Protein AF-A0A942MSW3-F1 (afdb_monomer)

Structure (mmCIF, N/CA/C/O backbone):
data_AF-A0A942MSW3-F1
#
_entry.id   AF-A0A942MSW3-F1
#
loop_
_atom_site.group_PDB
_atom_site.id
_atom_site.type_symbol
_atom_site.label_atom_id
_atom_site.label_alt_id
_atom_site.label_comp_id
_atom_site.label_asym_id
_atom_site.label_entity_id
_atom_site.label_seq_id
_atom_site.pdbx_PDB_ins_code
_atom_site.Cartn_x
_atom_site.Cartn_y
_atom_site.Cartn_z
_atom_site.occupancy
_atom_site.B_iso_or_equiv
_atom_site.auth_seq_id
_atom_site.auth_comp_id
_atom_site.auth_asym_id
_atom_site.auth_atom_id
_atom_site.pdbx_PDB_model_num
ATOM 1 N N . MET A 1 1 ? 6.980 -13.331 -1.677 1.00 63.47 1 MET A N 1
ATOM 2 C CA . MET A 1 1 ? 6.524 -12.390 -2.741 1.00 63.47 1 MET A CA 1
ATOM 3 C C . MET A 1 1 ? 5.638 -11.313 -2.121 1.00 63.47 1 MET A C 1
ATOM 5 O O . MET A 1 1 ? 4.894 -11.643 -1.209 1.00 63.47 1 MET A O 1
ATOM 9 N N . VAL A 1 2 ? 5.713 -10.054 -2.576 1.00 79.75 2 VAL A N 1
ATOM 10 C CA . VAL A 1 2 ? 4.813 -8.977 -2.113 1.00 79.75 2 VAL A CA 1
ATOM 11 C C . VAL A 1 2 ? 4.138 -8.325 -3.316 1.00 79.75 2 VAL A C 1
ATOM 13 O O . VAL A 1 2 ? 4.828 -7.893 -4.240 1.00 79.75 2 VAL A O 1
ATOM 16 N N . SER A 1 3 ? 2.810 -8.254 -3.325 1.00 91.00 3 SER A N 1
ATOM 17 C CA . SER A 1 3 ? 2.039 -7.489 -4.310 1.00 91.00 3 SER A CA 1
ATOM 18 C C . SER A 1 3 ? 1.061 -6.560 -3.599 1.00 91.00 3 SER A C 1
ATOM 20 O O . SER A 1 3 ? 0.642 -6.804 -2.465 1.00 91.00 3 SER A O 1
ATOM 22 N N . THR A 1 4 ? 0.739 -5.445 -4.248 1.00 95.12 4 THR A N 1
ATOM 23 C CA . THR A 1 4 ? -0.106 -4.400 -3.668 1.00 95.12 4 THR A CA 1
ATOM 24 C C . THR A 1 4 ? -1.166 -3.962 -4.657 1.00 95.12 4 THR A C 1
ATOM 26 O O . THR A 1 4 ? -0.881 -3.747 -5.837 1.00 95.12 4 THR A O 1
ATOM 29 N N . ARG A 1 5 ? -2.388 -3.771 -4.168 1.00 96.75 5 ARG A N 1
ATOM 30 C CA . ARG A 1 5 ? -3.478 -3.164 -4.933 1.00 96.75 5 ARG A CA 1
ATOM 31 C C . ARG A 1 5 ? -4.209 -2.142 -4.083 1.00 96.75 5 ARG A C 1
ATOM 33 O O . ARG A 1 5 ? -4.382 -2.353 -2.885 1.00 96.75 5 ARG A O 1
ATOM 40 N N . VAL A 1 6 ? -4.611 -1.038 -4.701 1.00 97.94 6 VAL A N 1
ATOM 41 C CA . VAL A 1 6 ? -5.373 0.021 -4.026 1.00 97.94 6 VAL A CA 1
ATOM 42 C C . VAL A 1 6 ? -6.851 -0.081 -4.379 1.00 97.94 6 VAL A C 1
ATOM 44 O O . VAL A 1 6 ? -7.213 -0.585 -5.445 1.00 97.94 6 VAL A O 1
ATOM 47 N N . GLY A 1 7 ? -7.710 0.326 -3.458 1.00 97.81 7 GLY A N 1
ATOM 48 C CA . GLY A 1 7 ? -9.140 0.091 -3.562 1.00 97.81 7 GLY A CA 1
ATOM 49 C C . GLY A 1 7 ? -9.933 0.739 -2.447 1.00 97.81 7 GLY A C 1
ATOM 50 O O . GLY A 1 7 ? -9.454 1.642 -1.763 1.00 97.81 7 GLY A O 1
ATOM 51 N N . TYR A 1 8 ? -11.150 0.245 -2.278 1.00 98.19 8 TYR A N 1
ATOM 52 C CA . TYR A 1 8 ? -12.135 0.749 -1.337 1.00 98.19 8 TYR A CA 1
ATOM 53 C C . TYR A 1 8 ? -12.676 -0.408 -0.496 1.00 98.19 8 TYR A C 1
ATOM 55 O O . TYR A 1 8 ? -12.996 -1.472 -1.037 1.00 98.19 8 TYR A O 1
ATOM 63 N N . ALA A 1 9 ? -12.755 -0.217 0.819 1.00 98.00 9 ALA A N 1
ATOM 64 C CA . ALA A 1 9 ? -13.284 -1.213 1.749 1.00 98.00 9 ALA A CA 1
ATOM 65 C C . ALA A 1 9 ? -13.923 -0.559 2.984 1.00 98.00 9 ALA A C 1
ATOM 67 O O . ALA A 1 9 ? -13.716 0.624 3.261 1.00 98.00 9 ALA A O 1
ATOM 68 N N . GLY A 1 10 ? -14.682 -1.353 3.744 1.00 96.44 10 GLY A N 1
ATOM 69 C CA . GLY A 1 10 ? -15.264 -0.966 5.036 1.00 96.44 10 GLY A CA 1
ATOM 70 C C . GLY A 1 10 ? -16.626 -0.277 4.980 1.00 96.44 10 GLY A C 1
ATOM 71 O O . GLY A 1 10 ? -17.205 -0.035 6.040 1.00 96.44 10 GLY A O 1
ATOM 72 N N . GLY A 1 11 ? -17.125 0.010 3.778 1.00 95.19 11 GLY A N 1
ATOM 73 C CA . GLY A 1 11 ? -18.464 0.529 3.5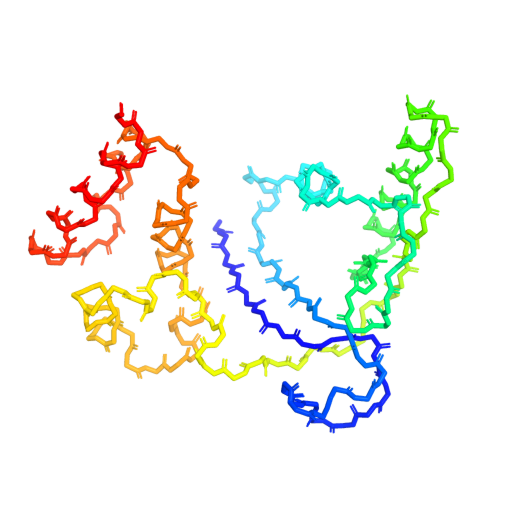37 1.00 95.19 11 GLY A CA 1
ATOM 74 C C . GLY A 1 11 ? -19.468 -0.541 3.105 1.00 95.19 11 GLY A C 1
ATOM 75 O O . GLY A 1 11 ? -19.126 -1.697 2.859 1.00 95.19 11 GLY A O 1
ATOM 76 N N . THR A 1 12 ? -20.721 -0.123 2.970 1.00 94.38 12 THR A N 1
ATOM 77 C CA . THR A 1 12 ? -21.882 -0.952 2.618 1.00 94.38 12 THR A CA 1
ATOM 78 C C . THR A 1 12 ? -22.347 -0.761 1.178 1.00 94.38 12 THR A C 1
ATOM 80 O O . THR A 1 12 ? -23.086 -1.591 0.652 1.00 94.38 12 THR A O 1
ATOM 83 N N . SER A 1 13 ? -21.934 0.327 0.518 1.00 92.12 13 SER A N 1
ATOM 84 C CA . SER A 1 13 ? -22.332 0.578 -0.871 1.00 92.12 13 SER A CA 1
ATOM 85 C C . SER A 1 13 ? -21.682 -0.407 -1.850 1.00 92.12 13 SER A C 1
ATOM 87 O O . SER A 1 13 ? -20.516 -0.779 -1.707 1.00 92.12 13 SER A O 1
ATOM 89 N N . GLU A 1 14 ? -22.435 -0.835 -2.862 1.00 91.81 14 GLU A N 1
ATOM 90 C CA . GLU A 1 14 ? -21.925 -1.716 -3.913 1.00 91.81 14 GLU A CA 1
ATOM 91 C C . GLU A 1 14 ? -21.155 -0.923 -4.975 1.00 91.81 14 GLU A C 1
ATOM 93 O O . GLU A 1 14 ? -21.580 0.158 -5.388 1.00 91.81 14 GLU A O 1
ATOM 98 N N . SER A 1 15 ? -20.057 -1.500 -5.469 1.00 90.69 15 SER A N 1
ATOM 99 C CA . SER A 1 15 ? -19.250 -0.955 -6.574 1.00 90.69 15 SER A CA 1
ATOM 100 C C . SER A 1 15 ? -18.838 0.524 -6.395 1.00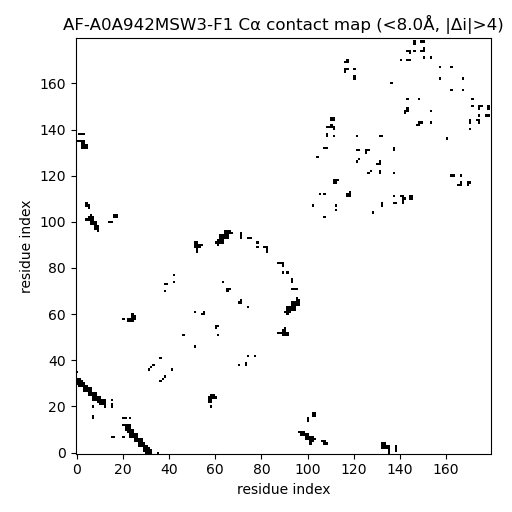 90.69 15 SER A C 1
ATOM 102 O O . SER A 1 15 ? -19.136 1.352 -7.265 1.00 90.69 15 SER A O 1
ATOM 104 N N . PRO A 1 16 ? -18.170 0.887 -5.279 1.00 95.50 16 PRO A N 1
ATOM 105 C CA . PRO A 1 16 ? -17.660 2.236 -5.063 1.00 95.50 16 PRO A CA 1
ATOM 106 C C . PRO A 1 16 ? -16.658 2.642 -6.149 1.00 95.50 16 PRO A C 1
ATOM 108 O O . PRO A 1 16 ? -15.889 1.827 -6.657 1.00 95.50 16 PRO A O 1
ATOM 111 N N . THR A 1 17 ? -16.652 3.933 -6.469 1.00 94.88 17 THR A N 1
ATOM 112 C CA . THR A 1 17 ? -15.662 4.569 -7.353 1.00 94.88 17 THR A CA 1
ATOM 113 C C . THR A 1 17 ? -15.037 5.756 -6.645 1.00 94.88 17 THR A C 1
ATOM 115 O O . THR A 1 17 ? -15.599 6.250 -5.663 1.00 94.88 17 THR A O 1
ATOM 118 N N . TYR A 1 18 ? -13.943 6.300 -7.178 1.00 92.81 18 TYR A N 1
ATOM 119 C CA . TYR A 1 18 ? -13.284 7.462 -6.578 1.00 92.81 18 TYR A CA 1
ATOM 120 C C . TYR A 1 18 ? -14.227 8.662 -6.381 1.00 92.81 18 TYR A C 1
ATOM 122 O O . TYR A 1 18 ? -14.099 9.440 -5.440 1.00 92.81 18 TYR A O 1
ATOM 130 N N . ARG A 1 19 ? -15.218 8.819 -7.266 1.00 91.88 19 ARG A N 1
ATOM 131 C CA . ARG A 1 19 ? -16.203 9.913 -7.186 1.00 91.88 19 ARG A CA 1
ATOM 132 C C . ARG A 1 19 ? -17.426 9.574 -6.334 1.00 91.88 19 ARG A C 1
ATOM 134 O O . ARG A 1 19 ? -18.242 10.457 -6.077 1.00 91.88 19 ARG A O 1
ATOM 141 N N . LYS A 1 20 ? -17.590 8.311 -5.938 1.00 93.69 20 LYS A N 1
ATOM 142 C CA . LYS A 1 20 ? -18.764 7.801 -5.224 1.00 93.69 20 LYS A CA 1
ATOM 143 C C . LYS A 1 20 ? -18.367 6.645 -4.295 1.00 93.69 20 LYS A C 1
ATOM 145 O O . LYS A 1 20 ? -18.786 5.512 -4.506 1.00 93.69 20 LYS A O 1
ATOM 150 N N . LEU A 1 21 ? -17.569 6.941 -3.265 1.00 92.00 21 LEU A N 1
ATOM 151 C CA . LEU A 1 21 ? -17.155 5.941 -2.269 1.00 92.00 21 LEU A CA 1
ATOM 152 C C . LEU A 1 21 ? -18.270 5.568 -1.283 1.00 92.00 21 LEU A C 1
ATOM 154 O O . LEU A 1 21 ? -18.245 4.480 -0.719 1.00 92.00 21 LEU A O 1
ATOM 158 N N . GLY A 1 22 ? -19.217 6.476 -1.031 1.00 93.38 22 GLY A N 1
ATOM 159 C CA . GLY A 1 22 ? -20.181 6.303 0.053 1.00 93.38 22 GLY A CA 1
ATOM 160 C C . GLY A 1 22 ? -19.480 6.281 1.412 1.00 93.38 22 GLY A C 1
ATOM 161 O O . GLY A 1 22 ? -18.851 7.261 1.802 1.00 93.38 22 GLY A O 1
ATOM 162 N N . ASP A 1 23 ? -19.613 5.168 2.120 1.00 94.19 23 ASP A N 1
ATOM 163 C CA . ASP A 1 23 ? -19.032 4.890 3.434 1.00 94.19 23 ASP A CA 1
ATOM 164 C C . ASP A 1 23 ? -17.754 4.033 3.372 1.00 94.19 23 ASP A C 1
ATOM 166 O O . ASP A 1 23 ? -17.248 3.615 4.411 1.00 94.19 23 ASP A O 1
ATOM 170 N N . HIS A 1 24 ? -17.215 3.780 2.173 1.00 97.19 24 HIS A N 1
ATOM 171 C CA . HIS A 1 24 ? -15.921 3.117 2.018 1.00 97.19 24 HIS A CA 1
ATOM 172 C C . HIS A 1 24 ? -14.742 4.051 2.304 1.00 97.19 24 HIS A C 1
ATO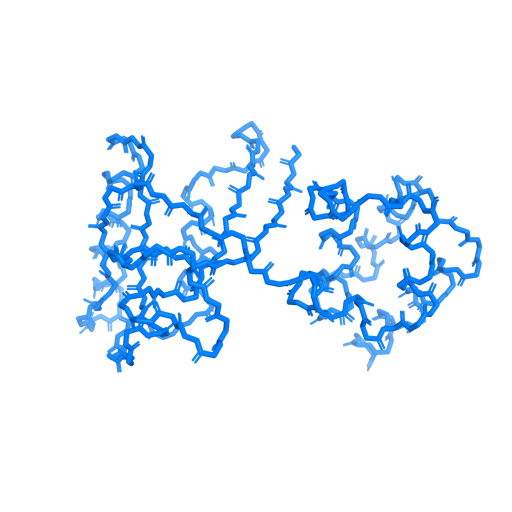M 174 O O . HIS A 1 24 ? -14.812 5.271 2.136 1.00 97.19 24 HIS A O 1
ATOM 180 N N . THR A 1 25 ? -13.619 3.435 2.654 1.00 97.62 25 THR A N 1
ATOM 181 C CA . THR A 1 25 ? -12.329 4.079 2.902 1.00 97.62 25 THR A CA 1
ATOM 182 C C . THR A 1 25 ? -11.310 3.652 1.853 1.00 97.62 25 THR A C 1
ATOM 184 O O . THR A 1 25 ? -11.270 2.483 1.455 1.00 97.62 25 THR A O 1
ATOM 187 N N . GLU A 1 26 ? -10.457 4.582 1.421 1.00 98.06 26 GLU A N 1
ATOM 188 C CA . GLU A 1 26 ? -9.304 4.267 0.575 1.00 98.06 26 GLU A CA 1
ATOM 189 C C . GLU A 1 26 ? -8.377 3.279 1.294 1.00 98.06 26 GLU A C 1
ATOM 191 O O . GLU A 1 26 ? -7.896 3.526 2.396 1.00 98.06 26 GLU A O 1
ATOM 196 N N . THR A 1 27 ? -8.153 2.128 0.669 1.00 98.00 27 THR A N 1
ATOM 197 C CA . THR A 1 27 ? -7.526 0.964 1.294 1.00 98.00 27 THR A CA 1
ATOM 198 C C . THR A 1 27 ? -6.441 0.401 0.388 1.00 98.00 27 THR A C 1
ATOM 200 O O . THR A 1 27 ? -6.614 0.283 -0.826 1.00 98.00 27 THR A O 1
ATOM 203 N N . VAL A 1 28 ? -5.325 -0.010 0.989 1.00 97.62 28 VAL A N 1
ATOM 204 C CA . VAL A 1 28 ? -4.293 -0.809 0.323 1.00 97.62 28 VAL A CA 1
ATOM 205 C C . VAL A 1 28 ? -4.446 -2.254 0.776 1.00 97.62 28 VAL A C 1
ATOM 207 O O . VAL A 1 28 ? -4.412 -2.532 1.971 1.00 97.62 28 VAL A O 1
ATOM 210 N N . GLN A 1 29 ? -4.579 -3.181 -0.169 1.00 97.25 29 GLN A N 1
ATOM 211 C CA . GLN A 1 29 ? -4.465 -4.603 0.123 1.00 97.25 29 GLN A CA 1
ATOM 212 C C . GLN A 1 29 ? -3.065 -5.089 -0.239 1.00 97.25 29 GLN A C 1
ATOM 214 O O . GLN A 1 29 ? -2.608 -4.925 -1.375 1.00 97.25 29 GLN A O 1
ATOM 219 N N . VAL A 1 30 ? -2.403 -5.699 0.742 1.00 96.44 30 VAL A N 1
ATOM 220 C CA . VAL A 1 30 ? -1.055 -6.249 0.616 1.00 96.44 30 VAL A CA 1
ATOM 221 C C . VAL A 1 30 ? -1.151 -7.766 0.654 1.00 96.44 30 VAL A C 1
ATOM 223 O O . VAL A 1 30 ? -1.582 -8.344 1.650 1.00 96.44 30 VAL A O 1
ATOM 226 N N . GLN A 1 31 ? -0.737 -8.411 -0.429 1.00 95.25 31 GLN A N 1
ATOM 227 C CA . GLN A 1 31 ? -0.459 -9.839 -0.424 1.00 95.25 31 GLN A CA 1
ATOM 228 C C . GLN A 1 31 ? 1.023 -10.013 -0.117 1.00 95.25 31 GLN A C 1
ATOM 230 O O . GLN A 1 31 ? 1.865 -9.400 -0.773 1.00 95.25 31 GLN A O 1
ATOM 235 N N . PHE A 1 32 ? 1.343 -10.825 0.882 1.00 94.81 32 PHE A N 1
ATOM 236 C CA . PHE A 1 32 ? 2.708 -11.010 1.351 1.00 94.81 32 PHE A CA 1
ATOM 237 C C . PHE A 1 32 ? 2.988 -12.474 1.671 1.00 94.81 32 PHE A C 1
ATOM 239 O O . PHE A 1 32 ? 2.075 -13.288 1.817 1.00 94.81 32 PHE A O 1
ATOM 246 N N . ASP A 1 33 ? 4.273 -12.784 1.763 1.00 94.56 33 ASP A N 1
ATOM 247 C CA . ASP A 1 33 ? 4.782 -14.094 2.128 1.00 94.56 33 ASP A CA 1
ATOM 248 C C . ASP A 1 33 ? 5.252 -14.055 3.590 1.00 94.56 33 ASP A C 1
ATOM 250 O O . ASP A 1 33 ? 6.201 -13.316 3.879 1.00 94.56 33 ASP A O 1
ATOM 254 N N . PRO A 1 34 ? 4.592 -14.793 4.503 1.00 93.62 34 PRO A N 1
ATOM 255 C CA . PRO A 1 34 ? 4.895 -14.751 5.930 1.00 93.62 34 PRO A CA 1
ATOM 256 C C . PRO A 1 34 ? 6.293 -15.278 6.276 1.00 93.62 34 PRO A C 1
ATOM 258 O O . PRO A 1 34 ? 6.799 -14.936 7.342 1.00 93.62 34 PRO A O 1
ATOM 261 N N . ASP A 1 35 ? 6.934 -16.045 5.385 1.00 94.50 35 ASP A N 1
ATOM 262 C CA . ASP A 1 35 ? 8.317 -16.502 5.570 1.00 94.50 35 ASP A CA 1
ATOM 263 C C . ASP A 1 35 ? 9.337 -15.400 5.229 1.00 94.50 35 ASP A C 1
ATOM 265 O O . ASP A 1 35 ? 10.514 -15.498 5.575 1.00 94.50 35 ASP A O 1
ATOM 269 N N . THR A 1 36 ? 8.894 -14.339 4.541 1.00 92.00 36 THR A N 1
ATOM 270 C CA . THR A 1 36 ? 9.723 -13.183 4.162 1.00 92.00 36 THR A CA 1
ATOM 271 C C . THR A 1 36 ? 9.452 -11.954 5.029 1.00 92.00 36 THR A C 1
ATOM 273 O O . THR A 1 36 ? 10.385 -11.222 5.344 1.00 92.00 36 THR A O 1
ATOM 276 N N . ILE A 1 37 ? 8.185 -11.685 5.358 1.00 94.19 37 ILE A N 1
ATOM 277 C CA . ILE A 1 37 ? 7.767 -10.539 6.173 1.00 94.19 37 ILE A CA 1
ATOM 278 C C . ILE A 1 37 ? 6.569 -10.923 7.035 1.00 94.19 37 ILE A C 1
ATOM 280 O O . ILE A 1 37 ? 5.591 -11.501 6.564 1.00 94.19 37 ILE A O 1
ATOM 284 N N . THR A 1 38 ? 6.629 -10.582 8.312 1.00 96.12 38 THR A N 1
ATOM 285 C CA . THR A 1 38 ? 5.575 -10.883 9.274 1.00 96.12 38 THR A CA 1
ATOM 286 C C . THR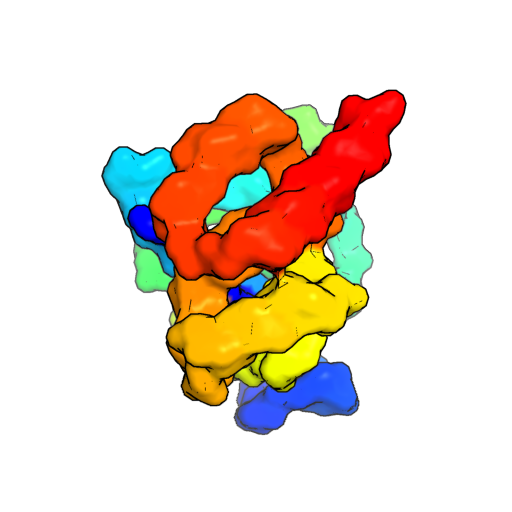 A 1 38 ? 4.460 -9.840 9.236 1.00 96.12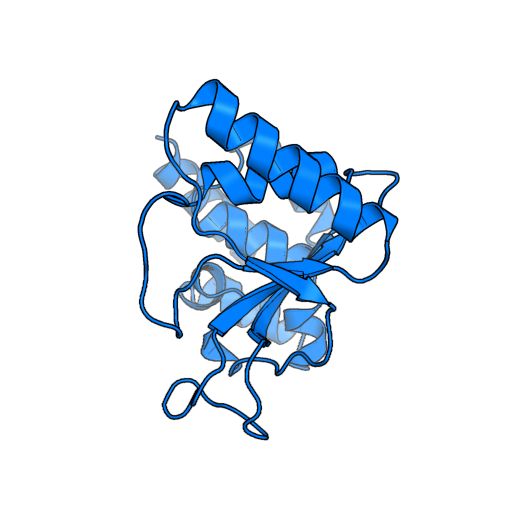 38 THR A C 1
ATOM 288 O O . THR A 1 38 ? 4.638 -8.689 8.837 1.00 96.12 38 THR A O 1
ATOM 291 N N . TYR A 1 39 ? 3.277 -10.223 9.721 1.00 97.38 39 TYR A N 1
ATOM 292 C CA . TYR A 1 39 ? 2.167 -9.281 9.874 1.00 97.38 39 TYR A CA 1
ATOM 293 C C . TYR A 1 39 ? 2.498 -8.140 10.851 1.00 97.38 39 TYR A C 1
ATOM 295 O O . TYR A 1 39 ? 2.067 -7.011 10.642 1.00 97.38 39 TYR A O 1
ATOM 303 N N . THR A 1 40 ? 3.297 -8.406 11.888 1.00 96.88 40 THR A N 1
ATOM 304 C CA . THR A 1 40 ? 3.745 -7.376 12.836 1.00 96.88 40 THR A CA 1
ATOM 305 C C . THR A 1 40 ? 4.622 -6.326 12.157 1.00 96.88 40 THR A C 1
ATOM 307 O O . THR A 1 40 ? 4.396 -5.140 12.364 1.00 96.88 40 THR A O 1
ATOM 310 N N . GLU A 1 41 ? 5.547 -6.729 11.284 1.00 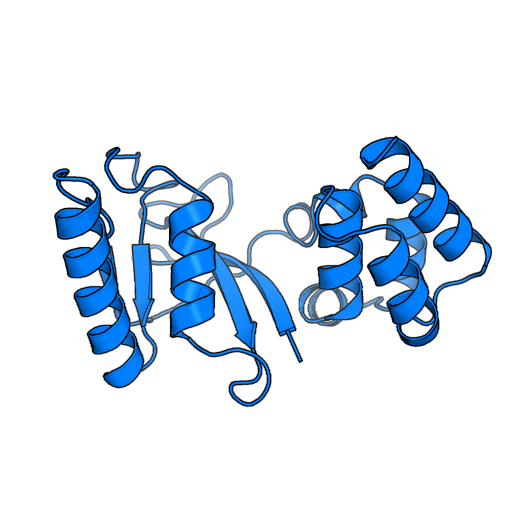97.00 41 GLU A N 1
ATOM 311 C CA . GLU A 1 41 ? 6.349 -5.784 10.490 1.00 97.00 41 GLU A CA 1
ATOM 312 C C . GLU A 1 41 ? 5.468 -4.955 9.542 1.00 97.00 41 GLU A C 1
ATOM 314 O O . GLU A 1 41 ? 5.679 -3.755 9.379 1.00 97.00 41 GLU A O 1
ATOM 319 N N . LEU A 1 42 ? 4.414 -5.546 8.965 1.00 97.50 42 LEU A N 1
ATOM 320 C CA . LEU A 1 42 ? 3.438 -4.782 8.178 1.00 97.50 42 LEU A CA 1
ATOM 321 C C . LEU A 1 42 ? 2.657 -3.770 9.028 1.00 97.50 42 LEU A C 1
ATOM 323 O O . LEU A 1 42 ? 2.375 -2.670 8.550 1.00 97.50 42 LEU A O 1
ATOM 327 N N . LEU A 1 43 ? 2.329 -4.102 10.280 1.00 98.25 43 LEU A N 1
ATOM 328 C CA . LEU A 1 43 ? 1.726 -3.149 11.215 1.00 98.25 43 LEU A CA 1
ATOM 329 C C . LEU A 1 43 ? 2.695 -2.008 11.539 1.00 98.25 43 LEU A C 1
ATOM 331 O O . LEU A 1 43 ? 2.280 -0.854 11.568 1.00 98.25 43 LEU A O 1
ATOM 335 N N . GLU A 1 44 ? 3.983 -2.287 11.732 1.00 97.06 44 GLU A N 1
ATOM 336 C CA . GLU A 1 44 ? 4.996 -1.242 11.924 1.00 97.06 44 GLU A CA 1
ATOM 337 C C . GLU A 1 44 ? 5.052 -0.291 10.725 1.00 97.06 44 GLU A C 1
ATOM 339 O O . GLU A 1 44 ? 4.989 0.927 10.908 1.00 97.06 44 GLU A O 1
ATOM 344 N N . VAL A 1 45 ? 5.061 -0.835 9.501 1.00 95.81 45 VAL A N 1
ATOM 345 C CA . VAL A 1 45 ? 4.959 -0.038 8.270 1.00 95.81 45 VAL A CA 1
ATOM 346 C C . VAL A 1 45 ? 3.673 0.792 8.271 1.00 95.81 45 VAL A C 1
ATOM 348 O O . VAL A 1 45 ? 3.717 1.986 7.981 1.00 95.81 45 VAL A O 1
ATOM 351 N N . PHE A 1 46 ? 2.528 0.217 8.635 1.00 97.94 46 PHE A N 1
ATOM 352 C CA . PHE A 1 46 ? 1.267 0.953 8.727 1.00 97.94 46 PHE A CA 1
ATOM 353 C C . PHE A 1 46 ? 1.366 2.151 9.687 1.00 97.94 46 PHE A C 1
ATOM 355 O O . PHE A 1 46 ? 0.999 3.268 9.311 1.00 97.94 46 PHE A O 1
ATOM 362 N N . TRP A 1 47 ? 1.920 1.957 10.886 1.00 97.50 47 TRP A N 1
ATOM 363 C CA . TRP A 1 47 ? 2.012 2.999 11.912 1.00 97.50 47 TRP A CA 1
ATOM 364 C C . TRP A 1 47 ? 2.937 4.158 11.534 1.00 97.50 47 TRP A C 1
ATOM 366 O O . TRP A 1 47 ? 2.602 5.305 11.820 1.00 97.50 47 TRP A O 1
ATOM 376 N N . VAL A 1 48 ? 4.065 3.899 10.864 1.00 95.56 48 VAL A N 1
ATOM 377 C CA . VAL A 1 48 ? 5.007 4.971 10.474 1.00 95.56 48 VAL A CA 1
ATOM 378 C C . VAL A 1 48 ? 4.516 5.817 9.295 1.00 95.56 48 VAL A C 1
ATOM 380 O O . VAL A 1 48 ? 5.042 6.902 9.062 1.00 95.56 48 VAL A O 1
ATOM 383 N N . ASN A 1 49 ? 3.506 5.348 8.556 1.00 94.25 49 ASN A N 1
ATOM 384 C CA . ASN A 1 49 ? 3.029 5.998 7.333 1.00 94.25 49 ASN A CA 1
ATOM 385 C C . ASN A 1 49 ? 1.871 6.991 7.544 1.00 94.25 49 ASN A C 1
ATOM 387 O O . ASN A 1 49 ? 1.411 7.600 6.579 1.00 94.25 49 ASN A O 1
ATOM 391 N N . HIS A 1 50 ? 1.377 7.182 8.771 1.00 94.88 50 HIS A N 1
ATOM 392 C CA . HIS A 1 50 ? 0.321 8.163 9.041 1.00 94.88 50 HIS A CA 1
ATOM 393 C C . HIS A 1 50 ? 0.278 8.612 10.510 1.00 94.88 50 HIS A C 1
ATOM 395 O O . HIS A 1 50 ? 1.039 8.147 11.350 1.00 94.88 50 HIS A O 1
ATOM 401 N N . ALA A 1 51 ? -0.629 9.544 10.818 1.00 93.25 51 ALA A N 1
ATOM 402 C CA . ALA A 1 51 ? -0.886 10.054 12.163 1.00 93.25 51 ALA A CA 1
ATOM 403 C C . ALA A 1 51 ? -2.145 9.386 12.767 1.00 93.25 51 ALA A C 1
ATOM 405 O O . ALA A 1 51 ? -3.246 9.926 12.620 1.00 93.25 51 ALA A O 1
ATOM 406 N N . PRO A 1 52 ? -2.031 8.230 13.450 1.00 93.00 52 PRO A N 1
ATOM 407 C CA . PRO A 1 52 ? -3.182 7.438 13.916 1.00 93.00 52 PRO A CA 1
ATOM 408 C C . PRO A 1 52 ? -3.981 8.071 15.070 1.00 93.00 52 PRO A C 1
ATOM 410 O O . PRO A 1 52 ? -5.063 7.610 15.431 1.00 93.00 52 PRO A O 1
ATOM 413 N N . TRP A 1 53 ? -3.461 9.144 15.663 1.00 94.62 53 TRP A N 1
ATOM 414 C CA . TRP A 1 53 ? -4.119 9.947 16.698 1.00 94.62 53 TRP A CA 1
ATOM 415 C C . TRP A 1 53 ? -4.995 11.075 16.124 1.00 94.62 53 TRP A C 1
ATOM 417 O O . TRP A 1 53 ? -5.609 11.821 16.888 1.00 94.62 53 TRP A O 1
ATOM 427 N N . GLU A 1 54 ? -5.043 11.257 14.801 1.00 94.25 54 GLU A N 1
ATOM 428 C CA . GLU A 1 54 ? -5.911 12.242 14.147 1.00 94.25 54 GLU A CA 1
ATOM 429 C C . GLU A 1 54 ? -7.167 11.564 13.608 1.00 94.25 54 GLU A C 1
ATOM 431 O O . GLU A 1 54 ? -7.098 10.616 12.828 1.00 94.25 54 GLU A O 1
ATOM 436 N N . ARG A 1 55 ? -8.342 12.085 13.976 1.00 93.56 55 ARG A N 1
ATOM 437 C CA . ARG A 1 55 ? -9.586 11.685 13.315 1.00 93.56 55 ARG A CA 1
ATOM 438 C C . ARG A 1 55 ? -9.614 12.263 11.906 1.00 93.56 55 ARG A C 1
ATOM 440 O O . ARG A 1 55 ? -9.553 13.478 11.726 1.00 93.56 55 ARG A O 1
ATOM 447 N N . ARG A 1 56 ? -9.738 11.384 10.919 1.00 94.19 56 ARG A N 1
ATOM 448 C CA . ARG A 1 56 ? -9.894 11.724 9.503 1.00 94.19 56 ARG A CA 1
ATOM 449 C C . ARG A 1 56 ? -11.343 11.464 9.057 1.00 94.19 56 ARG A C 1
ATOM 451 O O . ARG A 1 56 ? -12.035 10.680 9.706 1.00 94.19 56 ARG A O 1
ATOM 458 N N . PRO A 1 57 ? -11.823 12.116 7.980 1.00 95.06 57 PRO A N 1
ATOM 459 C CA . PRO A 1 57 ? -13.088 11.751 7.336 1.00 95.06 57 PRO A CA 1
ATOM 460 C C . PRO A 1 57 ? -13.108 10.273 6.931 1.00 95.06 57 PRO A C 1
ATOM 462 O O . PRO A 1 57 ? -12.047 9.699 6.714 1.00 95.06 57 PRO A O 1
ATOM 465 N N . VAL A 1 58 ? -14.299 9.688 6.757 1.00 94.75 58 VAL A N 1
ATOM 466 C CA . VAL A 1 58 ? -14.486 8.254 6.435 1.00 94.75 58 VAL A CA 1
ATOM 467 C C . VAL A 1 58 ? -13.612 7.791 5.267 1.00 94.75 58 VAL A C 1
ATOM 469 O O . VAL A 1 58 ? -12.927 6.781 5.385 1.00 94.75 58 VAL A O 1
ATOM 472 N N . GLN A 1 59 ? -13.541 8.576 4.188 1.00 95.19 59 GLN A N 1
ATOM 473 C CA . GLN A 1 59 ? -12.709 8.269 3.019 1.00 95.19 59 GLN A CA 1
ATOM 474 C C . GLN A 1 59 ? -11.225 8.024 3.359 1.00 95.19 59 GLN A C 1
ATOM 476 O O . GLN A 1 59 ? -10.569 7.245 2.676 1.00 95.19 59 GLN A O 1
ATOM 481 N N . TYR A 1 60 ? -10.710 8.658 4.416 1.00 95.38 60 TYR A N 1
ATOM 482 C CA . TYR A 1 60 ? -9.301 8.637 4.822 1.00 95.38 60 TYR A CA 1
ATOM 483 C C . TYR A 1 60 ? -9.103 8.133 6.257 1.00 95.38 60 TYR A C 1
ATOM 485 O O . TYR A 1 60 ? -8.083 8.436 6.883 1.00 95.38 60 TYR A O 1
ATOM 493 N N . MET A 1 61 ? -10.098 7.454 6.833 1.00 95.94 61 MET A N 1
ATOM 494 C CA . MET A 1 61 ? -9.997 6.984 8.210 1.00 95.94 61 MET A CA 1
ATOM 495 C C . MET A 1 61 ? -8.900 5.926 8.339 1.00 95.94 61 MET A C 1
ATOM 497 O O . MET A 1 61 ? -8.646 5.149 7.423 1.00 95.94 61 MET A O 1
ATOM 501 N N . SER A 1 62 ? -8.242 5.894 9.494 1.00 97.94 62 SER A N 1
ATOM 502 C CA . SER A 1 62 ? -7.273 4.845 9.796 1.00 97.94 62 SER A CA 1
ATOM 503 C C . SER A 1 62 ? -8.027 3.576 10.191 1.00 97.94 62 SER A C 1
ATOM 505 O O . SER A 1 62 ? -8.796 3.587 11.154 1.00 97.94 62 SER A O 1
ATOM 507 N N . ILE A 1 63 ? -7.833 2.491 9.443 1.00 98.25 63 ILE A N 1
ATOM 508 C CA . ILE A 1 63 ? -8.507 1.213 9.677 1.00 98.25 63 ILE A CA 1
ATOM 509 C C . ILE A 1 63 ? -7.606 0.037 9.290 1.00 98.25 63 ILE A C 1
ATOM 511 O O . ILE A 1 63 ? -6.890 0.088 8.291 1.00 98.25 63 ILE A O 1
ATOM 515 N N . ILE A 1 64 ? -7.666 -1.028 10.088 1.00 98.62 64 ILE A N 1
ATOM 516 C CA . ILE A 1 64 ? -7.039 -2.323 9.833 1.00 98.62 64 ILE A CA 1
ATOM 517 C C . ILE A 1 64 ? -8.147 -3.361 9.631 1.00 98.62 64 ILE A C 1
ATOM 519 O O . ILE A 1 64 ? -8.945 -3.615 10.537 1.00 98.62 64 ILE A O 1
ATOM 523 N N . PHE A 1 65 ? -8.172 -3.982 8.449 1.00 98.62 65 PHE A N 1
ATOM 524 C CA . PHE A 1 65 ? -9.058 -5.106 8.147 1.00 98.62 65 PHE A CA 1
ATOM 525 C C . PHE A 1 65 ? -8.330 -6.429 8.388 1.00 98.62 65 PHE A C 1
ATOM 527 O O . PHE A 1 65 ? -7.357 -6.727 7.696 1.00 98.62 65 PHE A O 1
ATOM 534 N N . PHE A 1 66 ? -8.784 -7.228 9.353 1.00 98.38 66 PHE A N 1
ATOM 535 C CA . PHE A 1 66 ? -8.162 -8.518 9.663 1.00 98.38 66 PHE A CA 1
ATOM 536 C C . PHE A 1 66 ? -8.844 -9.678 8.930 1.00 98.38 66 PHE A C 1
ATOM 538 O O . PHE A 1 66 ? -10.065 -9.725 8.796 1.00 98.38 66 PHE A O 1
ATOM 545 N N . HIS A 1 67 ? -8.057 -10.665 8.506 1.00 97.75 67 HIS A N 1
ATOM 546 C CA . HIS A 1 67 ? -8.551 -11.881 7.851 1.00 97.75 67 HIS A CA 1
ATOM 547 C C . HIS A 1 67 ? -8.752 -13.060 8.815 1.00 97.75 67 HIS A C 1
ATOM 549 O O . HIS A 1 67 ? -9.406 -14.039 8.462 1.00 97.75 67 HIS A O 1
ATOM 555 N N . ASN A 1 68 ? -8.163 -13.013 10.014 1.00 98.00 68 ASN A N 1
ATOM 556 C CA . ASN A 1 68 ? -8.281 -14.063 11.028 1.00 98.00 68 ASN A CA 1
ATOM 557 C C . ASN A 1 68 ? -7.998 -13.522 12.441 1.00 98.00 68 ASN A C 1
ATOM 559 O O . ASN A 1 68 ? -7.491 -12.412 12.602 1.00 98.00 68 ASN A O 1
ATOM 563 N N . GLY A 1 69 ? -8.273 -14.340 13.462 1.00 98.38 69 GLY A N 1
ATOM 564 C CA . GLY A 1 69 ? -8.101 -13.950 14.866 1.00 98.38 69 GLY A CA 1
ATOM 565 C C . GLY A 1 69 ? -6.651 -13.660 15.282 1.00 98.38 69 GLY A C 1
ATOM 566 O O . GLY A 1 69 ? -6.428 -12.904 16.223 1.00 98.38 69 GLY A O 1
ATOM 567 N N . ALA A 1 70 ? -5.648 -14.208 14.584 1.00 98.12 70 ALA A N 1
ATOM 568 C CA . ALA A 1 70 ? -4.248 -13.879 14.865 1.00 98.12 70 ALA A CA 1
ATOM 569 C C . ALA A 1 70 ? -3.914 -12.447 14.413 1.00 98.12 70 ALA A C 1
ATOM 571 O O . ALA A 1 70 ? -3.266 -11.708 15.151 1.00 98.12 70 ALA A O 1
ATOM 572 N N . GLN A 1 71 ? -4.407 -12.036 13.240 1.00 98.56 71 GLN A N 1
ATOM 573 C CA . GLN A 1 71 ? -4.280 -10.659 12.758 1.00 98.56 71 GLN A CA 1
ATOM 574 C C . GLN A 1 71 ? -5.082 -9.671 13.611 1.00 98.56 71 GLN A C 1
ATOM 576 O O . GLN A 1 71 ? -4.575 -8.594 13.915 1.00 98.56 71 GLN A O 1
ATOM 581 N N . GLU A 1 72 ? -6.297 -10.040 14.029 1.00 98.75 72 GLU A N 1
ATOM 582 C CA . GLU A 1 72 ? -7.117 -9.231 14.940 1.00 98.75 72 GLU A CA 1
ATOM 583 C C . GLU A 1 72 ? -6.371 -8.955 16.249 1.00 98.75 72 GLU A C 1
ATOM 585 O O . GLU A 1 72 ? -6.172 -7.800 16.631 1.00 98.75 72 GLU A O 1
ATOM 590 N N . LYS A 1 73 ? -5.886 -10.020 16.899 1.00 98.69 73 LYS A N 1
ATOM 591 C CA . LYS A 1 73 ? -5.133 -9.922 18.149 1.00 98.69 73 LYS A CA 1
ATOM 592 C C . LYS A 1 73 ? -3.886 -9.051 17.988 1.00 98.69 73 LYS A C 1
ATOM 594 O O . LYS A 1 73 ? -3.688 -8.136 18.783 1.00 98.69 73 LYS A O 1
ATOM 599 N N . ALA A 1 74 ? -3.082 -9.294 16.951 1.00 98.62 74 ALA A N 1
ATOM 600 C CA . ALA A 1 74 ? -1.869 -8.521 16.695 1.00 98.62 74 ALA A CA 1
ATOM 601 C C . ALA A 1 74 ? -2.166 -7.032 16.435 1.00 98.62 74 ALA A C 1
ATOM 603 O O . ALA A 1 74 ? -1.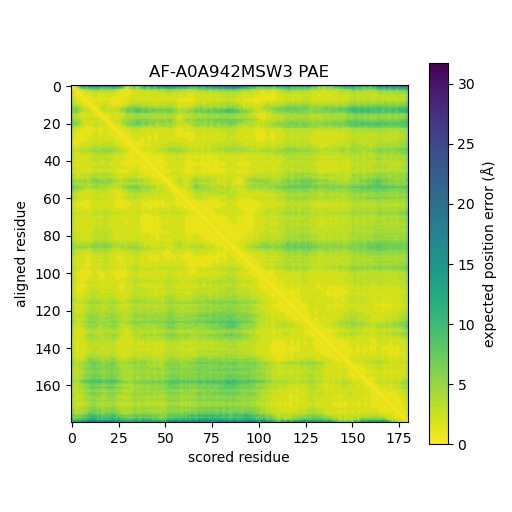450 -6.165 16.936 1.00 98.62 74 ALA A O 1
ATOM 604 N N . ALA A 1 75 ? -3.241 -6.715 15.704 1.00 98.69 75 ALA A N 1
ATOM 605 C CA . ALA A 1 75 ? -3.650 -5.335 15.457 1.00 98.69 75 ALA A CA 1
ATOM 606 C C . ALA A 1 75 ? -4.039 -4.619 16.762 1.00 98.69 75 ALA A C 1
ATOM 608 O O . ALA A 1 75 ? -3.528 -3.531 17.034 1.00 98.69 75 ALA A O 1
ATOM 609 N N . ILE A 1 76 ? -4.866 -5.252 17.601 1.00 98.69 76 ILE A N 1
ATOM 610 C CA . ILE A 1 76 ? -5.289 -4.710 18.904 1.00 98.69 76 ILE A CA 1
ATOM 611 C C . ILE A 1 76 ? -4.086 -4.504 19.836 1.00 98.69 76 ILE A C 1
ATOM 613 O O . ILE A 1 76 ? -3.948 -3.442 20.447 1.00 98.69 76 ILE A O 1
ATOM 617 N N . GLU A 1 77 ? -3.189 -5.488 19.926 1.00 98.56 77 GLU A N 1
ATOM 618 C CA . GLU A 1 77 ? -1.966 -5.383 20.732 1.00 98.56 77 GLU A CA 1
ATOM 619 C C . GLU A 1 77 ? -1.055 -4.254 20.231 1.00 98.56 77 GLU A C 1
ATOM 621 O O . GLU A 1 77 ? -0.503 -3.498 21.035 1.00 98.56 77 GLU A O 1
ATOM 626 N N . SER A 1 78 ? -0.945 -4.079 18.909 1.00 98.38 78 SER A N 1
ATOM 627 C CA . SER A 1 78 ? -0.154 -2.994 18.326 1.00 98.38 78 SER A CA 1
ATOM 628 C C . SER A 1 78 ? -0.737 -1.611 18.634 1.00 98.38 78 SER A C 1
ATOM 630 O O . SER A 1 78 ? 0.028 -0.704 18.952 1.00 98.38 78 SER A O 1
ATOM 632 N N . ILE A 1 79 ? -2.069 -1.452 18.650 1.00 98.56 79 ILE A N 1
ATOM 633 C CA . ILE A 1 79 ? -2.731 -0.204 19.069 1.00 98.56 79 ILE A CA 1
ATOM 634 C C . ILE A 1 79 ? -2.363 0.128 20.514 1.00 98.56 79 ILE A C 1
ATOM 636 O O . ILE A 1 79 ? -1.903 1.235 20.790 1.00 98.56 79 ILE A O 1
ATOM 640 N N . ALA A 1 80 ? -2.500 -0.840 21.425 1.00 98.25 80 ALA A N 1
ATOM 641 C CA . ALA A 1 80 ? -2.172 -0.641 22.835 1.00 98.25 80 ALA A CA 1
ATOM 642 C C . ALA A 1 80 ? -0.698 -0.243 23.033 1.00 98.25 80 ALA A C 1
ATOM 644 O O . ALA A 1 80 ? -0.380 0.606 23.872 1.00 98.25 80 ALA A O 1
ATOM 645 N N . LEU A 1 81 ? 0.211 -0.815 22.236 1.00 97.62 81 LEU A N 1
ATOM 646 C CA . LEU A 1 81 ? 1.622 -0.435 22.234 1.00 97.62 81 LEU A CA 1
ATOM 647 C C . LEU A 1 81 ? 1.834 1.003 21.732 1.00 97.62 81 LEU A C 1
ATOM 649 O O . LEU A 1 81 ? 2.577 1.754 22.365 1.00 97.62 81 LEU A O 1
ATOM 653 N N . GLN A 1 82 ? 1.171 1.413 20.644 1.00 97.75 82 GLN A N 1
ATOM 654 C CA . GLN A 1 82 ? 1.256 2.786 20.128 1.00 97.75 82 GLN A CA 1
ATOM 655 C C . GLN A 1 82 ? 0.703 3.811 21.126 1.00 97.75 82 GLN A C 1
ATOM 657 O O . GLN A 1 82 ? 1.319 4.860 21.339 1.00 97.75 82 GLN A O 1
ATOM 662 N N . GLU A 1 83 ? -0.416 3.509 21.789 1.00 97.94 83 GLU A N 1
ATOM 663 C CA . GLU A 1 83 ? -0.984 4.366 22.837 1.00 97.94 83 GLU A CA 1
ATOM 664 C C . GLU A 1 83 ? -0.025 4.508 24.020 1.00 97.94 83 GLU A C 1
ATOM 666 O O . GLU A 1 83 ? 0.248 5.622 24.470 1.00 97.94 83 GLU A O 1
ATOM 671 N N . LYS A 1 84 ? 0.551 3.394 24.484 1.00 97.62 84 LYS A N 1
ATOM 672 C CA . LYS A 1 84 ? 1.535 3.390 25.571 1.00 97.62 84 LYS A CA 1
ATOM 673 C C . LYS A 1 84 ? 2.784 4.202 25.223 1.00 97.62 84 LYS A C 1
ATOM 675 O O . LYS A 1 84 ? 3.261 4.961 26.063 1.00 97.62 84 LYS A O 1
ATOM 680 N N . ASN A 1 85 ? 3.316 4.038 24.012 1.00 95.50 85 ASN A N 1
ATOM 681 C CA . ASN A 1 85 ? 4.555 4.693 23.589 1.00 95.50 85 ASN A CA 1
ATOM 682 C C . ASN A 1 85 ? 4.369 6.195 23.348 1.00 95.50 85 ASN A C 1
ATOM 684 O O . ASN A 1 85 ? 5.259 6.983 23.656 1.00 95.50 85 ASN A O 1
ATOM 688 N N . SER A 1 86 ? 3.223 6.594 22.794 1.00 95.31 86 SER A N 1
ATOM 689 C CA . SER A 1 86 ? 2.955 7.994 22.448 1.00 95.31 86 SER A CA 1
ATOM 690 C C . SER A 1 86 ? 2.273 8.787 23.565 1.00 95.31 86 SER A C 1
ATOM 692 O O . SER A 1 86 ? 2.317 10.016 23.550 1.00 95.31 86 SER A O 1
ATOM 694 N N . GLY A 1 87 ? 1.603 8.114 24.508 1.00 96.75 87 GLY A N 1
ATOM 695 C CA . GLY A 1 87 ? 0.721 8.749 25.491 1.00 96.75 87 GLY A CA 1
ATOM 696 C C . GLY A 1 87 ? -0.542 9.361 24.872 1.00 96.75 87 GLY A C 1
ATOM 697 O O . GLY A 1 87 ? -1.207 10.180 25.507 1.00 96.75 87 GLY A O 1
ATOM 698 N N . ARG A 1 88 ? -0.866 9.013 23.620 1.00 96.62 88 ARG A N 1
ATOM 699 C CA . ARG A 1 88 ? -1.996 9.565 22.863 1.00 96.62 88 ARG A CA 1
ATOM 700 C C . ARG A 1 88 ? -2.992 8.465 22.552 1.00 96.62 88 ARG A C 1
ATOM 702 O O . ARG A 1 88 ? -2.604 7.348 22.242 1.00 96.62 88 ARG A O 1
ATOM 709 N N . LYS A 1 89 ? -4.275 8.821 22.563 1.00 97.19 89 LYS A N 1
ATOM 710 C CA . LYS A 1 89 ? -5.338 7.943 22.075 1.00 97.19 89 LYS A CA 1
ATOM 711 C C . LYS A 1 89 ? -5.160 7.676 20.581 1.00 97.19 89 LYS A C 1
ATOM 713 O O . LYS A 1 89 ? -5.000 8.626 19.809 1.00 97.19 89 LYS A O 1
ATOM 718 N N . ILE A 1 90 ? -5.270 6.413 20.188 1.00 98.00 90 ILE A N 1
ATOM 719 C CA . ILE A 1 90 ? -5.304 5.995 18.788 1.00 98.00 90 ILE A CA 1
ATOM 720 C C . ILE A 1 90 ? -6.762 5.874 18.322 1.00 98.00 90 ILE A C 1
ATOM 722 O O . ILE A 1 90 ? -7.629 5.385 19.045 1.00 98.00 90 ILE A O 1
ATOM 726 N N . TYR A 1 91 ? -7.053 6.381 17.121 1.00 97.50 91 TYR A N 1
ATOM 727 C CA . TYR A 1 91 ? -8.385 6.327 16.503 1.00 97.50 91 TYR A CA 1
ATOM 728 C C . TYR A 1 91 ? -8.504 5.265 15.409 1.00 97.50 91 TYR A C 1
ATOM 730 O O . TYR A 1 91 ? -9.562 5.166 14.793 1.00 97.50 91 TYR A O 1
ATOM 738 N N . THR A 1 92 ? -7.444 4.495 15.162 1.00 98.31 92 THR A N 1
ATOM 739 C CA . THR A 1 92 ? -7.460 3.389 14.208 1.00 98.31 92 THR A CA 1
ATOM 740 C C . THR A 1 92 ? -8.500 2.354 14.593 1.00 98.31 92 THR A C 1
ATOM 742 O O . THR A 1 92 ? -8.520 1.868 15.724 1.00 98.31 92 THR A O 1
ATOM 745 N N . GLU A 1 93 ? -9.342 1.994 13.635 1.00 98.00 93 GLU A N 1
ATOM 746 C CA . GLU A 1 93 ? -10.319 0.930 13.811 1.00 98.00 93 GLU A CA 1
ATOM 747 C C . GLU A 1 93 ? -9.738 -0.438 13.445 1.00 98.00 93 GLU A C 1
ATOM 749 O O . GLU A 1 93 ? -8.887 -0.550 12.565 1.00 98.00 93 GLU A O 1
ATOM 754 N N . VAL A 1 94 ? -10.233 -1.491 14.095 1.00 98.50 94 VAL A N 1
ATOM 755 C CA . VAL A 1 94 ? -9.922 -2.886 13.762 1.00 98.50 94 VAL A CA 1
ATOM 756 C C . VAL A 1 94 ? -11.239 -3.573 13.430 1.00 98.50 94 VAL A C 1
ATOM 758 O O . VAL A 1 94 ? -12.120 -3.657 14.284 1.00 98.50 94 VAL A O 1
ATOM 761 N N . ARG A 1 95 ? -11.402 -4.014 12.181 1.00 98.31 95 ARG A N 1
ATOM 762 C CA . ARG A 1 95 ? -12.643 -4.632 11.687 1.00 98.31 95 ARG A CA 1
ATOM 763 C C . ARG A 1 95 ? -12.343 -5.920 10.917 1.00 98.31 95 ARG A C 1
ATOM 765 O O . ARG A 1 95 ? -11.260 -6.029 10.341 1.00 98.31 95 ARG A O 1
ATOM 772 N N . PRO A 1 96 ? -13.268 -6.894 10.874 1.00 98.19 96 PRO A N 1
ATOM 773 C CA . PRO A 1 96 ? -13.101 -8.049 10.005 1.00 98.19 96 PRO A CA 1
ATOM 774 C C . PRO A 1 96 ? -13.072 -7.601 8.541 1.00 98.19 96 PRO A C 1
ATOM 776 O O . PRO A 1 96 ? -13.772 -6.671 8.139 1.00 98.19 96 PRO A O 1
ATOM 779 N N . PHE A 1 97 ? -12.251 -8.264 7.738 1.00 98.06 97 PHE A N 1
ATOM 780 C CA . PHE A 1 97 ? -12.289 -8.119 6.292 1.00 98.06 97 PHE A CA 1
ATOM 781 C C . PHE A 1 97 ? -13.583 -8.731 5.737 1.00 98.06 97 PHE A C 1
ATOM 783 O O . PHE A 1 97 ? -13.855 -9.908 5.967 1.00 98.06 97 PHE A O 1
ATOM 790 N N . GLU A 1 98 ? -14.341 -7.952 4.964 1.00 96.06 98 GLU A N 1
ATOM 791 C CA . GLU A 1 98 ? -15.562 -8.416 4.290 1.00 96.06 98 GLU A CA 1
ATOM 792 C C . GLU A 1 98 ? -15.376 -8.436 2.770 1.00 96.06 98 GLU A C 1
ATOM 794 O O . GLU A 1 98 ? -15.293 -9.497 2.151 1.00 96.06 98 GLU A O 1
ATOM 799 N N . VAL A 1 99 ? -15.264 -7.252 2.165 1.00 96.31 99 VAL A N 1
ATOM 800 C CA . VAL A 1 99 ? -15.110 -7.070 0.721 1.00 96.31 99 VAL A CA 1
ATOM 801 C C . VAL A 1 99 ? -14.089 -5.976 0.426 1.00 96.31 99 VAL A C 1
ATOM 803 O O . VAL A 1 99 ? -13.950 -5.007 1.172 1.00 96.31 99 VAL A O 1
ATOM 806 N N . PHE A 1 100 ? -13.383 -6.139 -0.690 1.00 97.19 100 PHE A N 1
ATOM 807 C CA . PHE A 1 100 ? -12.475 -5.143 -1.240 1.00 97.19 100 PHE A CA 1
ATOM 808 C C . PHE A 1 100 ? -12.841 -4.870 -2.692 1.00 97.19 100 PHE A C 1
ATOM 810 O O . PHE A 1 100 ? -12.859 -5.788 -3.515 1.00 97.19 100 PHE A O 1
ATOM 817 N N . TYR A 1 101 ? -13.092 -3.605 -3.004 1.00 97.31 101 TYR A N 1
ATOM 818 C CA . TYR A 1 101 ? -13.362 -3.146 -4.357 1.00 97.31 101 TYR A CA 1
ATOM 819 C C . TYR A 1 101 ? -12.094 -2.546 -4.946 1.00 97.31 101 TYR A C 1
ATOM 821 O O . TYR A 1 101 ? -11.539 -1.595 -4.400 1.00 97.31 101 TYR A O 1
ATOM 829 N N . LEU A 1 102 ? -11.620 -3.110 -6.055 1.00 97.25 102 LEU A N 1
ATOM 830 C CA . LEU A 1 102 ? -10.443 -2.601 -6.749 1.00 97.25 102 LEU A CA 1
ATOM 831 C C . LEU A 1 102 ? -10.716 -1.180 -7.265 1.00 97.25 102 LEU A C 1
ATOM 833 O O . LEU A 1 102 ? -11.715 -0.958 -7.946 1.00 97.25 102 LEU A O 1
ATOM 837 N N . ALA A 1 103 ? -9.821 -0.238 -6.962 1.00 97.19 103 ALA A N 1
ATOM 838 C CA . ALA A 1 103 ? -9.906 1.112 -7.512 1.00 97.19 103 ALA A CA 1
ATOM 839 C C . ALA A 1 103 ? -9.539 1.126 -9.001 1.00 97.19 103 ALA A C 1
ATOM 841 O O . ALA A 1 103 ? -8.879 0.218 -9.517 1.00 97.19 103 ALA A O 1
ATOM 842 N N . GLU A 1 104 ? -9.922 2.202 -9.678 1.00 96.31 104 GLU A N 1
ATOM 843 C CA . GLU A 1 104 ? -9.682 2.424 -11.096 1.00 96.31 104 GLU A CA 1
ATOM 844 C C . GLU A 1 104 ? -8.195 2.268 -11.466 1.00 96.31 104 GLU A C 1
ATOM 846 O O . GLU A 1 104 ? -7.291 2.581 -10.689 1.00 96.31 104 GLU A O 1
ATOM 851 N N . ALA A 1 105 ? -7.927 1.814 -12.694 1.00 94.50 105 ALA A N 1
ATOM 852 C CA . ALA A 1 105 ? -6.582 1.440 -13.143 1.00 94.50 105 ALA A CA 1
ATOM 853 C C . ALA A 1 105 ? -5.530 2.556 -13.004 1.00 94.50 105 ALA A C 1
ATOM 855 O O . ALA A 1 105 ? -4.356 2.258 -12.799 1.00 94.50 105 ALA A O 1
ATOM 856 N N . TYR A 1 106 ? -5.945 3.825 -13.088 1.00 93.19 106 TYR A N 1
ATOM 857 C CA . TYR A 1 106 ? -5.057 4.984 -12.954 1.00 93.19 106 TYR A CA 1
ATOM 858 C C . TYR A 1 106 ? -4.613 5.259 -11.504 1.00 93.19 106 TYR A C 1
ATOM 860 O O . TYR A 1 106 ? -3.714 6.064 -11.274 1.00 93.19 106 TYR A O 1
ATOM 868 N N . HIS A 1 107 ? -5.243 4.622 -10.511 1.00 96.62 107 HIS A N 1
ATOM 869 C CA . HIS A 1 107 ? -4.797 4.661 -9.117 1.00 96.62 107 HIS A CA 1
ATOM 870 C C . HIS A 1 107 ? -3.728 3.597 -8.822 1.00 96.62 107 HIS A C 1
ATOM 872 O O . HIS A 1 107 ? -3.012 3.684 -7.822 1.00 96.62 107 HIS A O 1
ATOM 878 N N . GLN A 1 108 ? -3.596 2.582 -9.676 1.00 97.56 108 GLN A N 1
ATOM 879 C CA . GLN A 1 108 ? -2.725 1.440 -9.432 1.00 97.56 108 GLN A CA 1
ATOM 880 C C . GLN A 1 108 ? -1.286 1.779 -9.805 1.00 97.56 108 GLN A C 1
ATOM 882 O O . GLN A 1 108 ? -1.014 2.185 -10.927 1.00 97.56 108 GLN A O 1
ATOM 887 N N . LYS A 1 109 ? -0.342 1.568 -8.877 1.00 97.19 109 LYS A N 1
ATOM 888 C CA . LYS A 1 109 ? 1.085 1.882 -9.099 1.00 97.19 109 LYS A CA 1
ATOM 889 C C . LYS A 1 109 ? 1.274 3.328 -9.605 1.00 97.19 109 LYS A C 1
ATOM 891 O O . LYS A 1 109 ? 2.006 3.586 -10.559 1.00 97.19 109 LYS A O 1
ATOM 896 N N . TYR A 1 110 ? 0.575 4.256 -8.949 1.00 96.81 110 TYR A N 1
ATOM 897 C CA . TYR A 1 110 ? 0.415 5.649 -9.367 1.00 96.81 110 TYR A CA 1
ATOM 898 C C . TYR A 1 110 ? 1.723 6.362 -9.740 1.00 96.81 110 TYR A C 1
ATOM 900 O O . TYR A 1 110 ? 1.764 7.077 -10.736 1.00 96.81 110 TYR A O 1
ATOM 908 N N . TYR A 1 111 ? 2.802 6.176 -8.974 1.00 96.81 111 TYR A N 1
ATOM 909 C CA . TYR A 1 111 ? 4.074 6.851 -9.244 1.00 96.81 111 TYR A CA 1
ATOM 910 C C . TYR A 1 111 ? 4.740 6.319 -10.511 1.00 96.81 111 TYR A C 1
ATOM 912 O O . TYR A 1 111 ? 5.186 7.111 -11.338 1.00 96.81 111 TYR A O 1
ATOM 920 N N . LEU A 1 112 ? 4.740 4.997 -10.697 1.00 96.62 112 LEU A N 1
ATOM 921 C CA . LEU A 1 112 ? 5.244 4.356 -11.913 1.00 96.62 112 LEU A CA 1
ATOM 922 C C . LEU A 1 112 ? 4.484 4.851 -13.144 1.00 96.62 112 LEU A C 1
ATOM 924 O O . LEU A 1 112 ? 5.100 5.247 -14.127 1.00 96.62 112 LEU A O 1
ATOM 928 N N . GLN A 1 113 ? 3.150 4.881 -13.078 1.00 96.06 113 GLN A N 1
ATOM 929 C CA . GLN A 1 113 ? 2.300 5.262 -14.212 1.00 96.06 113 GLN A CA 1
ATOM 930 C C . GLN A 1 113 ? 2.457 6.725 -14.661 1.00 96.06 113 GLN A C 1
ATOM 932 O O . GLN A 1 113 ? 1.925 7.098 -15.704 1.00 96.06 113 GLN A O 1
ATOM 937 N N . ARG A 1 114 ? 3.166 7.562 -13.896 1.00 96.31 114 ARG A N 1
ATOM 938 C CA . ARG A 1 114 ? 3.479 8.950 -14.273 1.00 96.31 114 ARG A CA 1
ATOM 939 C C . ARG A 1 114 ? 4.749 9.083 -15.107 1.00 96.31 114 ARG A C 1
ATOM 941 O O . ARG A 1 114 ? 5.070 10.195 -15.518 1.00 96.31 114 ARG A O 1
ATOM 948 N N . ILE A 1 115 ? 5.471 7.986 -15.310 1.00 97.00 115 ILE A N 1
ATOM 949 C CA . ILE A 1 115 ? 6.703 7.937 -16.089 1.00 97.00 115 ILE A CA 1
ATOM 950 C C . ILE A 1 115 ? 6.399 7.151 -17.353 1.00 97.00 115 ILE A C 1
ATOM 952 O O . ILE A 1 115 ? 6.314 5.925 -17.300 1.00 97.00 115 ILE A O 1
ATOM 956 N N . ASP A 1 116 ? 6.199 7.861 -18.463 1.00 95.69 116 ASP A N 1
ATOM 957 C CA . ASP A 1 116 ? 5.716 7.276 -19.718 1.00 95.69 116 ASP A CA 1
ATOM 958 C C . ASP A 1 116 ? 6.576 6.084 -20.154 1.00 95.69 116 ASP A C 1
ATOM 960 O O . ASP A 1 116 ? 6.040 5.018 -20.433 1.00 95.69 116 ASP A O 1
ATOM 964 N N . GLU A 1 117 ? 7.907 6.190 -20.070 1.00 96.19 117 GLU A N 1
ATOM 965 C CA . GLU A 1 117 ? 8.795 5.095 -20.473 1.00 96.19 117 GLU A CA 1
ATOM 966 C C . GLU A 1 117 ? 8.619 3.831 -19.614 1.00 96.19 117 GLU A C 1
ATOM 968 O O . GLU A 1 117 ? 8.684 2.719 -20.131 1.00 96.19 117 GLU A O 1
ATOM 973 N N . LEU A 1 118 ? 8.382 3.976 -18.304 1.00 97.00 118 LEU A N 1
ATOM 974 C CA . LEU A 1 118 ? 8.166 2.830 -17.409 1.00 97.00 118 LEU A CA 1
ATOM 975 C C . LEU A 1 118 ? 6.743 2.287 -17.524 1.00 97.00 118 LEU A C 1
ATOM 977 O O . LEU A 1 118 ? 6.520 1.086 -17.391 1.00 97.00 118 LEU A O 1
ATOM 981 N N . LYS A 1 119 ? 5.770 3.166 -17.760 1.00 95.94 119 LYS A N 1
ATOM 982 C CA . LYS A 1 119 ? 4.382 2.784 -17.994 1.00 95.94 119 LYS A CA 1
ATOM 983 C C . LYS A 1 119 ? 4.259 1.963 -19.276 1.00 95.94 119 LYS A C 1
ATOM 985 O O . LYS A 1 119 ? 3.663 0.891 -19.223 1.00 95.94 119 LYS A O 1
ATOM 990 N N . ASP A 1 120 ? 4.833 2.433 -20.378 1.00 95.75 120 ASP A N 1
ATOM 991 C CA . ASP A 1 120 ? 4.782 1.762 -21.680 1.00 95.75 120 ASP A CA 1
ATOM 992 C C . ASP A 1 120 ? 5.494 0.400 -21.629 1.00 95.75 120 ASP A C 1
ATOM 994 O O . ASP A 1 120 ? 4.985 -0.603 -22.142 1.00 95.75 120 ASP 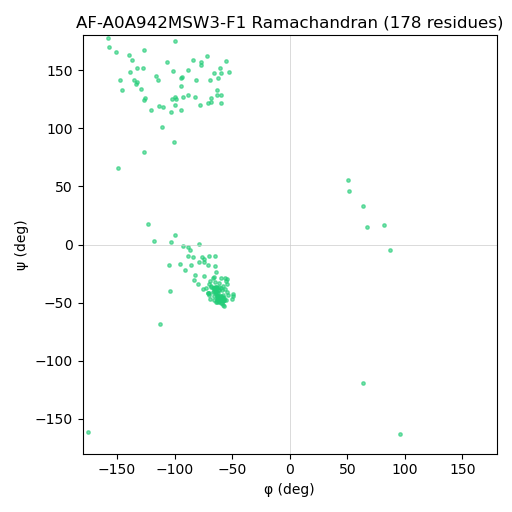A O 1
ATOM 998 N N . GLU A 1 121 ? 6.627 0.331 -20.922 1.00 96.44 121 GLU A N 1
ATOM 999 C CA . GLU A 1 121 ? 7.326 -0.923 -20.630 1.00 96.44 121 GLU A CA 1
ATOM 1000 C C . GLU A 1 121 ? 6.411 -1.900 -19.876 1.00 96.44 121 GLU A C 1
ATOM 1002 O O . GLU A 1 121 ? 6.203 -3.035 -20.308 1.00 96.44 121 GLU A O 1
ATOM 1007 N N . MET A 1 122 ? 5.798 -1.459 -18.772 1.00 94.88 122 MET A N 1
ATOM 1008 C CA . MET A 1 122 ? 4.912 -2.315 -17.979 1.00 94.88 122 MET A CA 1
ATOM 1009 C C . MET A 1 122 ? 3.650 -2.734 -18.730 1.00 94.88 122 MET A C 1
ATOM 1011 O O . MET A 1 122 ? 3.180 -3.843 -18.509 1.00 94.88 122 MET A O 1
ATOM 1015 N N . GLN A 1 123 ? 3.111 -1.900 -19.619 1.00 93.44 123 GLN A N 1
ATOM 1016 C CA . GLN A 1 123 ? 1.972 -2.263 -20.467 1.00 93.44 123 GLN A CA 1
ATOM 1017 C C . GLN A 1 123 ? 2.343 -3.312 -21.520 1.00 93.44 123 GLN A C 1
ATOM 1019 O O . GLN A 1 123 ? 1.513 -4.144 -21.876 1.00 93.44 123 GLN A O 1
ATOM 1024 N N . THR A 1 124 ? 3.591 -3.304 -21.990 1.00 94.12 124 THR A N 1
ATOM 1025 C CA . THR A 1 124 ? 4.104 -4.331 -22.906 1.00 94.12 124 THR A CA 1
ATOM 1026 C C . THR A 1 124 ? 4.273 -5.673 -22.190 1.00 94.12 124 THR A C 1
ATOM 1028 O O . THR A 1 124 ? 3.916 -6.715 -22.738 1.00 94.12 124 THR A O 1
ATOM 1031 N N . VAL A 1 125 ? 4.788 -5.655 -20.955 1.00 93.31 125 VAL A N 1
ATOM 1032 C CA . VAL A 1 125 ? 5.008 -6.864 -20.140 1.00 93.31 125 VAL A CA 1
ATOM 1033 C C . VAL A 1 125 ? 3.696 -7.416 -19.564 1.00 93.31 125 VAL A C 1
ATOM 1035 O O . VAL A 1 125 ? 3.507 -8.630 -19.508 1.00 93.31 125 VAL A O 1
ATOM 1038 N N . TYR A 1 126 ? 2.786 -6.534 -19.151 1.00 93.38 126 TYR A N 1
ATOM 1039 C CA . TYR A 1 126 ? 1.506 -6.855 -18.522 1.00 93.38 126 TYR A CA 1
ATOM 1040 C C . TYR A 1 126 ? 0.355 -6.168 -19.276 1.00 93.38 126 TYR A C 1
ATOM 1042 O O . TYR A 1 126 ? -0.137 -5.124 -18.834 1.00 93.38 126 TYR A O 1
ATOM 1050 N N . PRO A 1 127 ? -0.094 -6.731 -20.412 1.00 91.06 127 PRO A N 1
ATOM 1051 C CA . PRO A 1 127 ? -1.169 -6.133 -21.205 1.00 91.06 127 PRO A CA 1
ATOM 1052 C C . PRO A 1 127 ? -2.516 -6.143 -20.467 1.00 91.06 127 PRO A C 1
ATOM 1054 O O . PRO A 1 127 ? -3.341 -5.251 -20.662 1.00 91.06 127 PRO A O 1
ATOM 1057 N N . GLU A 1 128 ? -2.725 -7.121 -19.583 1.00 93.06 128 GLU A N 1
ATOM 1058 C CA . GLU A 1 128 ? -3.923 -7.224 -18.758 1.00 93.06 128 GLU A CA 1
ATOM 1059 C C . GLU A 1 128 ? -3.761 -6.447 -17.446 1.00 93.06 128 GLU A C 1
ATOM 1061 O O . GLU A 1 128 ? -2.815 -6.647 -16.678 1.00 93.06 128 GLU A O 1
ATOM 1066 N N . VAL A 1 129 ? -4.736 -5.585 -17.135 1.00 89.31 129 VAL A N 1
ATOM 1067 C CA . VAL A 1 129 ? -4.684 -4.705 -15.953 1.00 89.31 129 VAL A CA 1
ATOM 1068 C C . VAL A 1 129 ? -4.527 -5.482 -14.645 1.00 89.31 129 VAL A C 1
ATOM 1070 O O . VAL A 1 129 ? -3.827 -5.032 -13.740 1.00 89.31 129 VAL A O 1
ATOM 1073 N N . ASN A 1 130 ? -5.144 -6.659 -14.539 1.00 90.69 130 ASN A N 1
ATOM 1074 C CA . ASN A 1 130 ? -5.077 -7.471 -13.327 1.00 90.69 130 ASN A CA 1
ATOM 1075 C C . ASN A 1 130 ? -3.668 -8.026 -13.088 1.00 90.69 130 ASN A C 1
ATOM 1077 O O . ASN A 1 130 ? -3.226 -8.062 -11.939 1.00 90.69 130 ASN A O 1
ATOM 1081 N N . ASP A 1 131 ? -2.946 -8.372 -14.154 1.00 93.19 131 ASP A N 1
ATOM 1082 C CA . ASP A 1 131 ? -1.572 -8.867 -14.064 1.00 93.19 131 ASP A CA 1
ATOM 1083 C C . ASP A 1 131 ? -0.621 -7.734 -13.668 1.00 93.19 131 ASP A C 1
ATOM 1085 O O . ASP A 1 131 ? 0.207 -7.894 -12.768 1.00 93.19 131 ASP A O 1
ATOM 1089 N N . PHE A 1 132 ? -0.810 -6.542 -14.246 1.00 93.94 132 PHE A N 1
ATOM 1090 C CA . PHE A 1 132 ? -0.077 -5.339 -13.845 1.00 93.94 132 PHE A CA 1
ATOM 1091 C C . PHE A 1 132 ? -0.306 -4.998 -12.364 1.00 93.94 132 PHE A C 1
ATOM 1093 O O . PHE A 1 132 ? 0.633 -4.721 -11.611 1.00 93.94 132 PHE A O 1
ATOM 1100 N N . VAL A 1 133 ? -1.563 -5.046 -11.914 1.00 92.81 133 VAL A N 1
ATOM 1101 C CA . VAL A 1 133 ? -1.936 -4.772 -10.522 1.00 92.81 133 VAL A CA 1
ATOM 1102 C C . VAL A 1 133 ? -1.309 -5.791 -9.572 1.00 92.81 133 VAL A C 1
ATOM 1104 O O . VAL A 1 133 ? -0.752 -5.394 -8.546 1.00 92.81 133 VAL A O 1
ATOM 1107 N N . ALA A 1 134 ? -1.348 -7.077 -9.915 1.00 91.94 134 ALA A N 1
ATOM 1108 C CA . ALA A 1 134 ? -0.793 -8.153 -9.097 1.00 91.94 134 ALA A CA 1
ATOM 1109 C C . ALA A 1 134 ? 0.744 -8.254 -9.158 1.00 91.94 134 ALA A C 1
ATOM 1111 O O . ALA A 1 134 ? 1.339 -8.968 -8.350 1.00 91.94 134 ALA A O 1
ATOM 1112 N N . SER A 1 135 ? 1.407 -7.537 -10.071 1.00 94.12 135 SER A N 1
ATOM 1113 C CA . SER A 1 135 ? 2.851 -7.654 -10.278 1.00 94.12 135 SER A CA 1
ATOM 1114 C C . SER A 1 135 ? 3.677 -7.118 -9.101 1.00 94.12 135 SER A C 1
ATOM 1116 O O . SER A 1 135 ? 3.620 -5.938 -8.733 1.00 94.12 135 SER A O 1
ATOM 1118 N N . THR A 1 136 ? 4.529 -7.989 -8.549 1.00 93.81 136 THR A N 1
ATOM 1119 C CA . THR A 1 136 ? 5.583 -7.616 -7.590 1.00 93.81 136 THR A CA 1
ATOM 1120 C C . THR A 1 136 ? 6.620 -6.690 -8.211 1.00 93.81 136 THR A C 1
ATOM 1122 O O . THR A 1 136 ? 7.087 -5.776 -7.534 1.00 93.81 136 THR A O 1
ATOM 1125 N N . VAL A 1 137 ? 6.961 -6.885 -9.488 1.00 95.12 137 VAL A N 1
ATOM 1126 C CA . VAL A 1 137 ? 7.904 -6.014 -10.206 1.00 95.12 137 VAL A CA 1
ATOM 1127 C C . VAL A 1 137 ? 7.329 -4.603 -10.293 1.00 95.12 137 VAL A C 1
ATOM 1129 O O . VAL A 1 137 ? 7.971 -3.654 -9.848 1.00 95.12 137 VAL A O 1
ATOM 1132 N N . ALA A 1 138 ? 6.074 -4.464 -10.729 1.00 96.19 138 ALA A N 1
ATOM 1133 C CA . ALA A 1 138 ? 5.410 -3.165 -10.785 1.00 96.19 138 ALA A CA 1
ATOM 1134 C C . ALA A 1 138 ? 5.292 -2.515 -9.392 1.00 96.19 138 ALA A C 1
ATOM 1136 O O . ALA A 1 138 ? 5.437 -1.299 -9.262 1.00 96.19 138 ALA A O 1
ATOM 1137 N N . ALA A 1 139 ? 5.066 -3.306 -8.333 1.00 95.62 139 ALA A N 1
ATOM 1138 C CA . ALA A 1 139 ? 5.045 -2.809 -6.953 1.00 95.62 139 ALA A CA 1
ATOM 1139 C C . ALA A 1 139 ? 6.405 -2.251 -6.512 1.00 95.62 139 ALA A C 1
ATOM 1141 O O . ALA A 1 139 ? 6.456 -1.150 -5.961 1.00 95.62 139 ALA A O 1
ATOM 1142 N N . ARG A 1 140 ? 7.496 -2.974 -6.793 1.00 95.12 140 ARG A N 1
ATOM 1143 C CA . ARG A 1 140 ? 8.859 -2.542 -6.459 1.00 95.12 140 ARG A CA 1
ATOM 1144 C C . ARG A 1 140 ? 9.271 -1.304 -7.244 1.00 95.12 140 ARG A C 1
ATOM 1146 O O . ARG A 1 140 ? 9.711 -0.335 -6.635 1.00 95.12 140 ARG A O 1
ATOM 1153 N N . ILE A 1 141 ? 9.055 -1.293 -8.559 1.00 96.31 141 ILE A N 1
ATOM 1154 C CA . ILE A 1 141 ? 9.358 -0.132 -9.408 1.00 96.31 141 ILE A CA 1
ATOM 1155 C C . ILE A 1 141 ? 8.567 1.093 -8.938 1.00 96.31 141 ILE A C 1
ATOM 1157 O O . ILE A 1 141 ? 9.142 2.164 -8.779 1.00 96.31 141 ILE A O 1
ATOM 1161 N N . ASN A 1 142 ? 7.273 0.946 -8.629 1.00 97.00 142 ASN A N 1
ATOM 1162 C CA . ASN A 1 142 ? 6.484 2.044 -8.068 1.00 97.00 142 ASN A CA 1
ATOM 1163 C C . ASN A 1 142 ? 7.062 2.575 -6.747 1.00 97.00 142 ASN A C 1
ATOM 1165 O O . ASN A 1 142 ? 7.052 3.783 -6.536 1.00 97.00 142 ASN A O 1
ATOM 1169 N N . GLY A 1 143 ? 7.565 1.695 -5.876 1.00 95.31 143 GLY A N 1
ATOM 1170 C CA . GLY A 1 143 ? 8.255 2.090 -4.646 1.00 95.31 143 GLY A CA 1
ATOM 1171 C C . GLY A 1 143 ? 9.520 2.903 -4.922 1.00 95.31 143 GLY A C 1
ATOM 1172 O O . GLY A 1 143 ? 9.658 4.003 -4.395 1.00 95.31 143 GLY A O 1
ATOM 1173 N N . TYR A 1 144 ? 10.386 2.415 -5.812 1.00 96.50 144 TYR A N 1
ATOM 1174 C CA . TYR A 1 144 ? 11.602 3.123 -6.225 1.00 96.50 144 TYR A CA 1
ATOM 1175 C C . TYR A 1 144 ? 11.311 4.508 -6.806 1.00 96.50 144 TYR A C 1
ATOM 1177 O O . TYR A 1 144 ? 11.930 5.493 -6.409 1.00 96.50 144 TYR A O 1
ATOM 1185 N N . VAL A 1 145 ? 10.320 4.606 -7.694 1.00 96.44 145 VAL A N 1
ATOM 1186 C CA . VAL A 1 145 ? 9.895 5.882 -8.289 1.00 96.44 145 VAL A CA 1
ATOM 1187 C C . VAL A 1 145 ? 9.290 6.828 -7.241 1.00 96.44 145 VAL A C 1
ATOM 1189 O O . VAL A 1 145 ? 9.391 8.045 -7.380 1.00 96.44 145 VAL A O 1
ATOM 1192 N N . ALA A 1 146 ? 8.700 6.293 -6.169 1.00 94.44 146 ALA A N 1
ATOM 1193 C CA . ALA A 1 146 ? 8.209 7.073 -5.034 1.00 94.44 146 ALA A CA 1
ATOM 1194 C C . ALA A 1 146 ? 9.319 7.517 -4.056 1.00 94.44 146 ALA A C 1
ATOM 1196 O O . ALA A 1 146 ? 9.013 8.166 -3.058 1.00 94.44 146 ALA A O 1
ATOM 1197 N N . GLY A 1 147 ? 10.587 7.174 -4.318 1.00 93.88 147 GLY A N 1
ATOM 1198 C CA . GLY A 1 147 ? 11.718 7.486 -3.438 1.00 93.88 147 GLY A CA 1
ATOM 1199 C C . GLY A 1 147 ? 11.897 6.508 -2.278 1.00 93.88 147 GLY A C 1
ATOM 1200 O O . GLY A 1 147 ? 12.582 6.824 -1.312 1.00 93.88 147 GLY A O 1
ATOM 1201 N N . LEU A 1 148 ? 11.279 5.327 -2.349 1.00 91.50 148 LEU A N 1
ATOM 1202 C CA . LEU A 1 148 ? 11.474 4.256 -1.376 1.00 91.50 148 LEU A CA 1
ATOM 1203 C C . LEU A 1 148 ? 12.577 3.300 -1.858 1.00 91.50 148 LEU A C 1
ATOM 1205 O O . LEU A 1 148 ? 12.674 2.998 -3.045 1.00 91.50 148 LEU A O 1
ATOM 1209 N N . GLY A 1 149 ? 13.374 2.766 -0.930 1.00 89.69 149 GLY A N 1
ATOM 1210 C CA . GLY A 1 149 ? 14.504 1.880 -1.236 1.00 89.69 149 GLY A CA 1
ATOM 1211 C C . GLY A 1 149 ? 15.838 2.628 -1.301 1.00 89.69 149 GLY A C 1
ATOM 1212 O O . GLY A 1 149 ? 15.951 3.727 -0.776 1.00 89.69 149 GLY A O 1
ATOM 1213 N N . THR A 1 150 ? 16.864 2.014 -1.897 1.00 92.12 150 THR A N 1
ATOM 1214 C CA . THR A 1 150 ? 18.176 2.654 -2.116 1.00 92.12 150 THR A CA 1
ATOM 1215 C C . THR A 1 150 ? 18.711 2.339 -3.515 1.00 92.12 150 THR A C 1
ATOM 1217 O O . THR A 1 150 ? 18.303 1.322 -4.095 1.00 92.12 150 THR A O 1
ATOM 1220 N N . PRO A 1 151 ? 19.648 3.143 -4.056 1.00 92.94 151 PRO A N 1
ATOM 1221 C CA . PRO A 1 151 ? 20.320 2.837 -5.318 1.00 92.94 151 PRO A CA 1
ATOM 1222 C C . PRO A 1 151 ? 20.980 1.449 -5.333 1.00 92.94 151 PRO A C 1
ATOM 1224 O O . PRO A 1 151 ? 20.852 0.708 -6.304 1.00 92.94 151 PRO A O 1
ATOM 1227 N N . GLU A 1 152 ? 21.626 1.040 -4.240 1.00 92.94 152 GLU A N 1
ATOM 1228 C CA . GLU A 1 152 ? 22.264 -0.280 -4.129 1.00 92.94 152 GLU A CA 1
ATOM 1229 C C . GLU A 1 152 ? 21.230 -1.406 -4.098 1.00 92.94 152 GLU A C 1
ATOM 1231 O O . GLU A 1 152 ? 21.469 -2.485 -4.642 1.00 92.94 152 GLU A O 1
ATOM 1236 N N . GLY A 1 153 ? 20.083 -1.167 -3.452 1.00 93.12 153 GLY A N 1
ATOM 1237 C CA 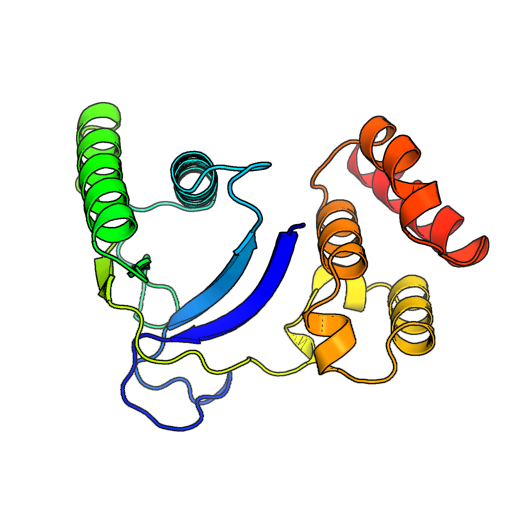. GLY A 1 153 ? 18.951 -2.085 -3.476 1.00 93.12 153 GLY A CA 1
ATOM 1238 C C . GLY A 1 153 ? 18.416 -2.259 -4.893 1.00 93.12 153 GLY A C 1
ATOM 1239 O O . GLY A 1 153 ? 18.248 -3.391 -5.339 1.00 93.12 153 GLY A O 1
ATOM 1240 N N . LEU A 1 154 ? 18.235 -1.151 -5.622 1.00 94.69 154 LEU A N 1
ATOM 1241 C CA . LEU A 1 154 ? 17.777 -1.182 -7.009 1.00 94.69 154 LEU A CA 1
ATOM 1242 C C . LEU A 1 154 ? 18.713 -2.031 -7.874 1.00 94.69 154 LEU A C 1
ATOM 1244 O O . LEU A 1 154 ? 18.245 -2.907 -8.590 1.00 94.69 154 LEU A O 1
ATOM 1248 N N . VAL A 1 155 ? 20.031 -1.830 -7.771 1.00 93.38 155 VAL A N 1
ATOM 1249 C CA . VAL A 1 155 ? 21.018 -2.593 -8.558 1.00 93.38 155 VAL A CA 1
ATOM 1250 C C . VAL A 1 155 ? 20.882 -4.105 -8.355 1.00 93.38 155 VAL A C 1
ATOM 1252 O O . VAL A 1 155 ? 21.022 -4.864 -9.312 1.00 93.38 155 VAL A O 1
ATOM 1255 N N . LYS A 1 156 ? 20.585 -4.557 -7.131 1.00 93.19 156 LYS A N 1
ATOM 1256 C CA . LYS A 1 156 ? 20.377 -5.985 -6.837 1.00 93.19 156 LYS A CA 1
ATOM 1257 C C . LYS A 1 156 ? 19.084 -6.524 -7.441 1.00 93.19 156 LYS A C 1
ATOM 1259 O O . LYS A 1 156 ? 19.037 -7.688 -7.831 1.00 93.19 156 LYS A O 1
ATOM 1264 N N . ASP A 1 157 ? 18.056 -5.688 -7.504 1.00 93.38 157 ASP A N 1
ATOM 1265 C CA . ASP A 1 157 ? 16.728 -6.071 -7.965 1.00 93.38 157 ASP A CA 1
ATOM 1266 C C . ASP A 1 157 ? 16.581 -6.045 -9.495 1.00 93.38 157 ASP A C 1
ATOM 1268 O O . ASP A 1 157 ? 15.821 -6.848 -10.037 1.00 93.38 157 ASP A O 1
ATOM 1272 N N . LEU A 1 158 ? 17.311 -5.161 -10.193 1.00 93.31 158 LEU A N 1
ATOM 1273 C CA . LEU A 1 158 ? 17.145 -4.885 -11.631 1.00 93.31 158 LEU A CA 1
ATOM 1274 C C . LEU A 1 158 ? 17.125 -6.148 -12.496 1.00 93.31 158 LEU A C 1
ATOM 1276 O O . LEU A 1 158 ? 16.215 -6.325 -13.303 1.00 93.31 158 LEU A O 1
ATOM 1280 N N . ALA A 1 159 ? 18.067 -7.068 -12.271 1.00 90.12 159 ALA A N 1
ATOM 1281 C CA . ALA A 1 159 ? 18.156 -8.307 -13.045 1.00 90.12 159 ALA A CA 1
ATOM 1282 C C . ALA A 1 159 ? 16.885 -9.172 -12.943 1.00 90.12 159 ALA A C 1
ATOM 1284 O O . ALA A 1 159 ? 16.563 -9.914 -13.868 1.00 90.12 159 ALA A O 1
ATOM 1285 N N . GLY A 1 160 ? 16.155 -9.079 -11.828 1.00 91.25 160 GLY A N 1
ATOM 1286 C CA . GLY A 1 160 ? 14.895 -9.785 -11.612 1.00 91.25 160 GLY A CA 1
ATOM 1287 C C . GLY A 1 160 ? 13.668 -9.075 -12.187 1.00 91.25 160 GLY A C 1
ATOM 1288 O O . GLY A 1 160 ? 12.595 -9.674 -12.215 1.00 91.25 160 GLY A O 1
ATOM 1289 N N . PHE A 1 161 ? 13.790 -7.819 -12.630 1.00 93.62 161 PHE A N 1
ATOM 1290 C CA . PHE A 1 161 ? 12.666 -7.065 -13.192 1.00 93.62 161 PHE A CA 1
ATOM 1291 C C . PHE A 1 161 ? 12.411 -7.379 -14.664 1.00 93.62 161 PHE A C 1
ATOM 1293 O O . PHE A 1 161 ? 11.273 -7.246 -15.106 1.00 93.62 161 PHE A O 1
ATOM 1300 N N . GLY A 1 162 ? 13.435 -7.810 -15.408 1.00 92.69 162 GLY A N 1
ATOM 1301 C CA . GLY A 1 162 ? 13.295 -8.153 -16.827 1.00 92.69 162 GLY A CA 1
ATOM 1302 C C . GLY A 1 162 ? 12.892 -6.962 -17.701 1.00 92.69 162 GLY A C 1
ATOM 1303 O O . GLY A 1 162 ? 12.139 -7.139 -18.654 1.00 92.69 162 GLY A O 1
ATOM 1304 N N . LEU A 1 163 ? 13.354 -5.761 -17.349 1.00 94.56 163 LEU A N 1
ATOM 1305 C CA . LEU A 1 163 ? 13.080 -4.528 -18.083 1.00 94.56 163 LEU A CA 1
ATOM 1306 C C . LEU A 1 163 ? 13.939 -4.436 -19.348 1.00 94.56 163 LEU A C 1
ATOM 1308 O O . LEU A 1 163 ? 15.057 -4.950 -19.409 1.00 94.56 163 LEU A O 1
ATOM 1312 N N . SER A 1 164 ? 13.457 -3.700 -20.346 1.00 95.94 164 SER A N 1
ATOM 1313 C CA . SER A 1 164 ? 14.301 -3.240 -21.444 1.00 95.94 164 SER A CA 1
ATOM 1314 C C . SER A 1 164 ? 15.440 -2.348 -20.938 1.00 95.94 164 SER A C 1
ATOM 1316 O O . SER A 1 164 ? 15.304 -1.612 -19.959 1.00 95.94 164 SER A O 1
ATOM 1318 N N . VAL A 1 165 ? 16.564 -2.332 -21.663 1.00 95.12 165 VAL A N 1
ATOM 1319 C CA . VAL A 1 165 ? 17.735 -1.491 -21.335 1.00 95.12 165 VAL A CA 1
ATOM 1320 C C . VAL A 1 165 ? 17.356 -0.010 -21.190 1.00 95.12 165 VAL A C 1
ATOM 1322 O O . VAL A 1 165 ? 17.925 0.712 -20.371 1.00 95.12 165 VAL A O 1
ATOM 1325 N N . GLN A 1 166 ? 16.385 0.460 -21.980 1.00 95.00 166 GLN A N 1
ATOM 1326 C CA . GLN A 1 166 ? 15.897 1.834 -21.906 1.00 95.00 166 GLN A CA 1
ATOM 1327 C C . GLN A 1 166 ? 15.131 2.092 -20.602 1.00 95.00 166 GLN A C 1
ATOM 1329 O O . GLN A 1 166 ? 15.397 3.096 -19.936 1.00 95.00 166 GLN A O 1
ATOM 1334 N N . ALA A 1 167 ? 14.223 1.192 -20.221 1.00 96.12 167 ALA A N 1
ATOM 1335 C CA . ALA A 1 167 ? 13.461 1.299 -18.982 1.00 96.12 167 ALA A CA 1
ATOM 1336 C C . ALA A 1 167 ? 14.360 1.163 -17.740 1.00 96.12 167 ALA A C 1
ATOM 1338 O O . ALA A 1 167 ? 14.217 1.944 -16.799 1.00 96.12 167 ALA A O 1
ATOM 1339 N N . GLU A 1 168 ? 15.344 0.255 -17.755 1.00 95.94 168 GLU A N 1
ATOM 1340 C CA . GLU A 1 168 ? 16.342 0.145 -16.681 1.00 95.94 168 GLU A CA 1
ATOM 1341 C C . GLU A 1 168 ? 17.112 1.450 -16.498 1.00 95.94 168 GLU A C 1
ATOM 1343 O O . GLU A 1 168 ? 17.192 1.979 -15.388 1.00 95.94 168 GLU A O 1
ATOM 1348 N N . LYS A 1 169 ? 17.638 2.011 -17.595 1.00 95.69 169 LYS A N 1
ATOM 1349 C CA . LYS A 1 169 ? 18.386 3.271 -17.553 1.00 95.69 169 LYS A CA 1
ATOM 1350 C C . LYS A 1 169 ? 17.536 4.402 -16.976 1.00 95.69 169 LYS A C 1
ATOM 1352 O O . LYS A 1 169 ? 18.031 5.154 -16.138 1.00 95.69 169 LYS A O 1
ATOM 1357 N N . LYS A 1 170 ? 16.268 4.499 -17.390 1.00 96.38 170 LYS A N 1
ATOM 1358 C CA . LYS A 1 170 ? 15.328 5.500 -16.873 1.00 96.38 170 LYS A CA 1
ATOM 1359 C C . LYS A 1 170 ? 15.102 5.339 -15.371 1.00 96.38 170 LYS A C 1
ATOM 1361 O O . LYS A 1 170 ? 15.169 6.321 -14.637 1.00 96.38 170 LYS A O 1
ATOM 1366 N N . LEU A 1 171 ? 14.856 4.112 -14.910 1.00 96.62 171 LEU A N 1
ATOM 1367 C CA . LEU A 1 171 ? 14.619 3.825 -13.497 1.00 96.62 171 LEU A CA 1
ATOM 1368 C C . LEU A 1 171 ? 15.842 4.168 -12.637 1.00 96.62 171 LEU A C 1
ATOM 1370 O O . LEU A 1 171 ? 15.697 4.809 -11.597 1.00 96.62 171 LEU A O 1
ATOM 1374 N N . VAL A 1 172 ? 17.043 3.797 -13.089 1.00 95.81 172 VAL A N 1
ATOM 1375 C CA . VAL A 1 172 ? 18.299 4.121 -12.397 1.00 95.81 172 VAL A CA 1
ATOM 1376 C C . VAL A 1 172 ? 18.506 5.630 -12.305 1.00 95.81 172 VAL A C 1
ATOM 1378 O O . VAL A 1 172 ? 18.760 6.131 -11.214 1.00 95.81 172 VAL A O 1
ATOM 1381 N N . GLU A 1 173 ? 18.347 6.361 -13.413 1.00 94.56 173 GLU A N 1
ATOM 1382 C CA . GLU A 1 173 ? 18.481 7.824 -13.439 1.00 94.56 173 GLU A CA 1
ATOM 1383 C C . GLU A 1 173 ? 17.551 8.493 -12.419 1.00 94.56 173 GLU A C 1
ATOM 1385 O O . GLU A 1 173 ? 17.985 9.325 -11.622 1.00 94.56 173 GLU A O 1
ATOM 1390 N N . MET A 1 174 ? 16.283 8.082 -12.393 1.00 93.44 174 MET A N 1
ATOM 1391 C CA . MET A 1 174 ? 15.303 8.618 -11.453 1.00 93.44 174 MET A CA 1
ATOM 1392 C C . MET A 1 174 ? 15.668 8.345 -9.996 1.00 93.44 174 MET A C 1
ATOM 1394 O O . MET A 1 174 ? 15.610 9.253 -9.167 1.00 93.44 174 MET A O 1
ATOM 1398 N N . VAL A 1 175 ? 16.054 7.110 -9.673 1.00 93.44 175 VAL A N 1
ATOM 1399 C CA . VAL A 1 175 ? 16.418 6.746 -8.299 1.00 93.44 175 VAL A CA 1
ATOM 1400 C C . VAL A 1 175 ? 17.681 7.477 -7.856 1.00 93.44 175 VAL A C 1
ATOM 1402 O O . VAL A 1 175 ? 17.736 7.922 -6.712 1.00 93.44 175 VAL A O 1
ATOM 1405 N N . SER A 1 176 ? 18.657 7.675 -8.745 1.00 91.12 176 SER A N 1
ATOM 1406 C CA . SER A 1 176 ? 19.840 8.488 -8.449 1.00 91.12 176 SER A CA 1
ATOM 1407 C C . SER A 1 176 ? 19.488 9.944 -8.142 1.00 91.12 176 SER A C 1
ATOM 1409 O O . SER A 1 176 ? 20.034 10.492 -7.192 1.00 91.12 176 SER A O 1
ATOM 1411 N N . ILE A 1 177 ? 18.557 10.558 -8.883 1.00 90.88 177 ILE A N 1
ATOM 1412 C CA . ILE A 1 177 ? 18.110 11.940 -8.627 1.00 90.88 177 ILE A CA 1
ATOM 1413 C C . ILE A 1 177 ? 17.406 12.063 -7.270 1.00 90.88 177 ILE A C 1
ATOM 1415 O O . ILE A 1 177 ? 17.573 13.062 -6.583 1.00 90.88 177 ILE A O 1
ATOM 1419 N N . LEU A 1 178 ? 16.622 11.060 -6.868 1.00 88.44 178 LEU A N 1
ATOM 1420 C CA . LEU A 1 178 ? 15.890 11.087 -5.596 1.00 88.44 178 LEU A CA 1
ATOM 1421 C C . LEU A 1 178 ? 16.796 10.940 -4.360 1.00 88.44 178 LEU A C 1
ATOM 1423 O O . LEU A 1 178 ? 16.358 11.264 -3.258 1.00 88.44 178 LEU A O 1
ATOM 1427 N N . HIS A 1 179 ? 18.027 10.450 -4.534 1.00 85.56 179 HIS A N 1
ATOM 1428 C CA . HIS A 1 179 ? 18.972 10.159 -3.447 1.00 85.56 179 HIS A CA 1
ATOM 1429 C C . HIS A 1 179 ? 20.271 10.986 -3.506 1.00 85.56 179 HIS A C 1
ATOM 1431 O O . HIS A 1 179 ? 21.165 10.749 -2.692 1.00 85.56 179 HIS A O 1
ATOM 1437 N N . GLY A 1 180 ? 20.395 11.907 -4.467 1.00 74.06 180 GLY A N 1
ATOM 1438 C CA . GLY A 1 180 ? 21.528 12.830 -4.616 1.00 74.06 180 GLY A CA 1
ATOM 1439 C C . GLY A 1 180 ? 21.200 14.222 -4.104 1.00 74.06 180 GLY A C 1
ATOM 1440 O O . GLY A 1 180 ? 22.091 14.821 -3.465 1.00 74.06 180 GLY A O 1
#

pLDDT: mean 95.03, std 3.89, range [63.47, 98.75]

Mean predicted aligned error: 3.46 Å

Radius of gyration: 17.79 Å; Cα contacts (8 Å, |Δi|>4): 241; chains: 1; bounding box: 45×29×48 Å

Foldseek 3Di:
DKAKFWFWDDDDDPQAAPVGNDQTETDMDMDDDCVVPNLLVVVVVLPVPDDQLDADPSNHHAEDADADPVNLVSNVVVQVVVCVVVVGHGRYYYHHGDDTHTYDLCVALVLQCVDVLSVVQLCVVPVDSVCCRGDPLSVVLSCLSVQHDALVRLVVCVVVNPTDPVNSVVSSVSSVVSVD

Secondary structure (DSSP, 8-state):
--EEEEEEES--SSS-BTTB-TT-EEEEEEE--TTTS-HHHHHHHHHHTS-TTS---GGG--EEEESSHHHHHHHHHHHHHHHHHHSS----EEEE---EEEPPGGGTTTTGGGSHHHHHHHHHH--SHHHHHH-HHHHHHHHHHTT-S-HHHHHHHHHHH---HHHHHHHHHHHHHHH-

Sequence (180 aa):
MVSTRVGYAGGTSESPTYRKLGDHTETVQVQFDPDTITYTELLEVFWVNHAPWERRPVQYMSIIFFHNGAQEKAAIESIALQEKNSGRKIYTEVRPFEVFYLAEAYHQKYYLQRIDELKDEMQTVYPEVNDFVASTVAARINGYVAGLGTPEGLVKDLAGFGLSVQAEKKLVEMVSILHG

Solvent-accessible surface area (backbone atoms only — not comparable to full-atom values): 10347 Å² total; per-residue (Å²): 103,54,26,49,45,45,23,38,31,86,40,84,63,80,87,52,44,98,92,50,38,80,59,18,18,67,39,76,50,73,50,68,32,69,94,81,50,48,72,67,58,52,49,52,55,55,56,76,74,55,67,51,65,54,89,50,60,62,54,63,41,55,69,45,69,26,89,46,72,67,50,43,50,51,51,55,54,49,50,56,48,52,26,67,76,67,76,44,70,67,62,55,44,80,44,76,61,86,64,77,43,73,48,61,75,81,64,47,52,45,57,30,60,72,36,63,65,52,32,55,50,46,42,70,77,28,75,50,68,65,56,41,40,58,25,39,56,50,44,51,50,17,36,36,67,67,64,44,84,48,67,72,56,47,65,70,46,50,81,78,56,74,62,54,74,68,42,47,52,51,52,51,53,52,39,50,64,70,74,108

Nearest PDB structures (foldseek):
  4lwk-assembly2_B  TM=8.959E-01  e=2.399E-17  Alkaliphilus oremlandii OhILAs
  4lwm-assembly1_A  TM=9.056E-01  e=9.538E-17  Alkaliphilus oremlandii OhILAs
  4lwl-assembly1_A  TM=8.945E-01  e=1.212E-16  Alkaliphilus oremlandii OhILAs
  4u66-assembly1_A  TM=9.044E-01  e=8.271E-16  Alkaliphilus oremlandii OhILAs
  4w8c-assembly1_A  TM=8.963E-01  e=1.649E-11  Alkaliphilus oremlandii OhILAs